Protein AF-A0A1J0WMI7-F1 (afdb_monomer_lite)

Radius of gyration: 36.5 Å; chains: 1; bounding box: 80×44×115 Å

pLDDT: mean 79.62, std 16.72, range [39.78, 98.56]

Organism: NCBI:txid1917485

Foldseek 3Di:
DVVVVVVVVVVVVVVVVVVVVVVVVVPDDPDQPCVVVVVLVVVVVVLVVVVVVVVVVVVPDDPVVPPDPVVVVVVVVVVVVSVVVVVVSVVVSVVVVVVSVVVVLLVVLLVQLVVLLVVLVVCLQVQHANLVSVVSNVVSPNPDFQPLQNVQRGRGFDHLVRLLVCLVVLLVQLCVQCVVVVNQPPDPDDPVVVVVVVPPDDDDDQDPDLGSVSLSVQLSVCSVVVNLVSSLVSLVSRPPRSCVSNVVSSVRSSSSVSSVVSSVVSVVVSVVD

InterPro domains:
  IPR019133 MICOS complex subunit MIC60 [PF09731] (152-257)

Structure (mmCIF, N/CA/C/O backbone):
data_AF-A0A1J0WMI7-F1
#
_entry.id   AF-A0A1J0WMI7-F1
#
loop_
_atom_site.group_PDB
_atom_site.id
_atom_site.type_symbol
_atom_site.label_atom_id
_atom_site.label_alt_id
_atom_site.label_comp_id
_atom_site.label_asym_id
_atom_site.label_entity_id
_atom_site.label_seq_id
_atom_site.pdbx_PDB_ins_code
_atom_site.Cartn_x
_atom_site.Cartn_y
_atom_site.Cartn_z
_atom_site.occupancy
_atom_site.B_iso_or_equiv
_atom_site.auth_seq_id
_atom_site.auth_comp_id
_atom_site.auth_asym_id
_atom_site.auth_atom_id
_atom_site.pdbx_PDB_model_num
ATOM 1 N N . MET A 1 1 ? 4.762 30.634 -14.914 1.00 52.44 1 MET A N 1
ATOM 2 C CA . MET A 1 1 ? 4.487 31.083 -13.531 1.00 52.44 1 MET A CA 1
ATOM 3 C C . MET A 1 1 ? 3.527 30.154 -12.782 1.00 52.44 1 MET A C 1
ATOM 5 O O . MET A 1 1 ? 3.648 30.108 -11.573 1.00 52.44 1 MET A O 1
ATOM 9 N N . ASN A 1 2 ? 2.681 29.361 -13.456 1.00 53.44 2 ASN A N 1
ATOM 10 C CA . ASN A 1 2 ? 1.646 28.530 -12.811 1.00 53.44 2 ASN A CA 1
ATOM 11 C C . ASN A 1 2 ? 2.164 27.302 -12.034 1.00 53.44 2 ASN A C 1
ATOM 13 O O . ASN A 1 2 ? 1.652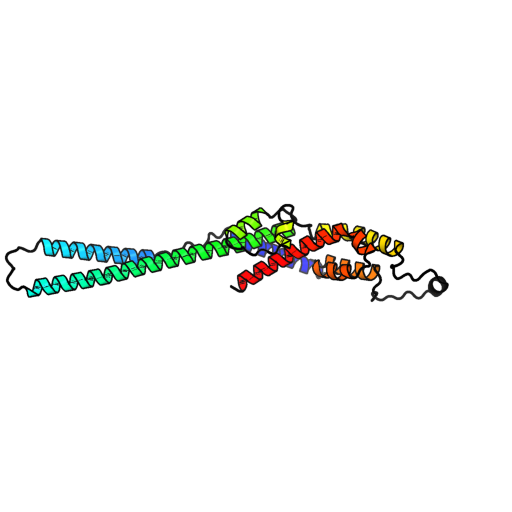 27.018 -10.963 1.00 53.44 2 ASN A O 1
ATOM 17 N N . LEU A 1 3 ? 3.236 26.648 -12.499 1.00 50.09 3 LEU A N 1
ATOM 18 C CA . LEU A 1 3 ? 3.798 25.450 -11.847 1.00 50.09 3 LEU A CA 1
ATOM 19 C C . LEU A 1 3 ? 4.272 25.696 -10.406 1.00 50.09 3 LEU A C 1
ATOM 21 O O . LEU A 1 3 ? 4.166 24.824 -9.553 1.00 50.09 3 LEU A O 1
ATOM 25 N N . ARG A 1 4 ? 4.780 26.899 -10.108 1.00 54.00 4 ARG A N 1
ATOM 26 C CA . ARG A 1 4 ? 5.244 27.251 -8.755 1.00 54.00 4 ARG A CA 1
ATOM 27 C C . ARG A 1 4 ? 4.081 27.427 -7.778 1.00 54.00 4 ARG A C 1
ATOM 29 O O . ARG A 1 4 ? 4.247 27.159 -6.596 1.00 54.00 4 ARG A O 1
ATOM 36 N N . THR A 1 5 ? 2.935 27.868 -8.285 1.00 62.91 5 THR A N 1
ATOM 37 C CA . THR A 1 5 ? 1.697 28.039 -7.523 1.00 62.91 5 THR A CA 1
ATOM 38 C C . THR A 1 5 ? 1.041 26.685 -7.262 1.00 62.91 5 THR A C 1
ATOM 40 O O . THR A 1 5 ? 0.699 26.393 -6.128 1.00 62.91 5 THR A O 1
ATOM 43 N N . GLU A 1 6 ? 0.992 25.817 -8.278 1.00 54.91 6 GLU A N 1
ATOM 44 C CA . GLU A 1 6 ? 0.487 24.439 -8.170 1.00 54.91 6 GLU A CA 1
ATOM 45 C C . GLU A 1 6 ? 1.287 23.601 -7.168 1.00 54.91 6 GLU A C 1
ATOM 47 O O . GLU A 1 6 ? 0.711 22.879 -6.361 1.00 54.91 6 GLU A O 1
ATOM 52 N N . THR A 1 7 ? 2.617 23.746 -7.171 1.00 62.31 7 THR A N 1
ATOM 53 C CA . THR A 1 7 ? 3.481 23.052 -6.203 1.00 62.31 7 THR A CA 1
ATOM 54 C C . THR A 1 7 ? 3.233 23.566 -4.781 1.00 62.31 7 THR A C 1
ATOM 56 O O . THR A 1 7 ? 3.183 22.772 -3.851 1.00 62.31 7 THR A O 1
ATOM 59 N N . GLY A 1 8 ? 3.023 24.878 -4.610 1.00 68.12 8 GLY A N 1
ATOM 60 C CA . GLY A 1 8 ? 2.716 25.484 -3.310 1.00 68.12 8 GLY A CA 1
ATOM 61 C C . GLY A 1 8 ? 1.358 25.058 -2.746 1.00 68.12 8 GLY A C 1
ATOM 62 O O . GLY A 1 8 ? 1.265 24.751 -1.560 1.00 68.12 8 GLY A O 1
ATOM 63 N N . ASP A 1 9 ? 0.333 24.960 -3.596 1.00 68.69 9 ASP A N 1
ATOM 64 C CA . ASP A 1 9 ? -0.998 24.480 -3.203 1.00 68.69 9 ASP A CA 1
ATOM 65 C C . ASP A 1 9 ? -0.983 22.989 -2.832 1.00 68.69 9 ASP A C 1
ATOM 67 O O . ASP A 1 9 ? -1.673 22.565 -1.904 1.00 68.69 9 ASP A O 1
ATOM 71 N N . MET A 1 10 ? -0.169 22.184 -3.522 1.00 59.19 10 MET A N 1
ATOM 72 C CA . MET A 1 10 ? 0.004 20.762 -3.211 1.00 59.19 10 MET A CA 1
ATOM 73 C C . MET A 1 10 ? 0.717 20.561 -1.871 1.00 59.19 10 MET A C 1
ATOM 75 O O . MET A 1 10 ? 0.323 19.709 -1.079 1.00 59.19 10 MET A O 1
ATOM 79 N N . GLN A 1 11 ? 1.721 21.392 -1.588 1.00 65.62 11 GLN A N 1
ATOM 80 C CA . GLN A 1 11 ? 2.466 21.366 -0.331 1.00 65.62 11 GLN A CA 1
ATOM 81 C C . GLN A 1 11 ? 1.588 21.799 0.849 1.00 65.62 11 GLN A C 1
ATOM 83 O O . GLN A 1 11 ? 1.550 21.115 1.863 1.00 65.62 11 GLN A O 1
ATOM 88 N N . ALA A 1 12 ? 0.773 22.843 0.667 1.00 71.75 12 ALA A N 1
ATOM 89 C CA . ALA A 1 12 ? -0.201 23.273 1.669 1.00 71.75 12 ALA A CA 1
ATOM 90 C C . ALA A 1 12 ? -1.269 22.202 1.963 1.00 71.75 12 ALA A C 1
ATOM 92 O O . ALA A 1 12 ? -1.689 22.040 3.108 1.00 71.75 12 ALA A O 1
ATOM 93 N N . ARG A 1 13 ? -1.701 21.445 0.944 1.00 67.94 13 ARG A N 1
ATOM 94 C CA . ARG A 1 13 ? -2.633 20.318 1.118 1.00 67.94 13 ARG A CA 1
ATOM 95 C C . ARG A 1 13 ? -2.005 19.143 1.863 1.00 67.94 13 ARG A C 1
ATOM 97 O O . ARG A 1 13 ? -2.674 18.562 2.710 1.00 67.94 13 ARG A O 1
ATOM 104 N N . LEU A 1 14 ? -0.746 18.819 1.571 1.00 74.12 14 LEU A N 1
ATOM 105 C CA . LEU A 1 14 ? 0.000 17.774 2.275 1.00 74.12 14 LEU A CA 1
ATOM 106 C C . LEU A 1 14 ? 0.241 18.142 3.741 1.00 74.12 14 LEU A C 1
ATOM 108 O O . LEU A 1 14 ? 0.052 17.300 4.612 1.00 74.12 14 LEU A O 1
ATOM 112 N N . ASP A 1 15 ? 0.582 19.401 4.019 1.00 73.19 15 ASP A N 1
ATOM 113 C CA . ASP A 1 15 ? 0.762 19.893 5.387 1.00 73.19 15 ASP A CA 1
ATOM 114 C C . ASP A 1 15 ? -0.563 19.873 6.170 1.00 73.19 15 ASP A C 1
ATOM 116 O O . ASP A 1 15 ? -0.586 19.472 7.334 1.00 73.19 15 ASP A O 1
ATOM 120 N N . SER A 1 16 ? -1.678 20.233 5.519 1.00 73.06 16 SER A N 1
ATOM 121 C CA . SER A 1 16 ? -3.025 20.121 6.098 1.00 73.06 16 SER A CA 1
ATOM 122 C C . SER A 1 16 ? -3.391 18.668 6.392 1.00 73.06 16 SER A C 1
ATOM 124 O O . SER A 1 16 ? -3.814 18.364 7.499 1.00 73.06 16 SER A O 1
ATOM 126 N N . GLN A 1 17 ? -3.179 17.750 5.444 1.00 68.19 17 GLN A N 1
ATOM 127 C CA . GLN A 1 17 ? -3.452 16.327 5.660 1.00 68.19 17 GLN A CA 1
ATOM 128 C C . GLN A 1 17 ? -2.559 15.724 6.745 1.00 68.19 17 GLN A C 1
ATOM 130 O O . GLN A 1 17 ? -3.028 14.905 7.526 1.00 68.19 17 GLN A O 1
ATOM 135 N N . ALA A 1 18 ? -1.289 16.127 6.830 1.00 72.12 18 ALA A N 1
ATOM 136 C CA . ALA A 1 18 ? -0.391 15.683 7.891 1.00 72.12 18 ALA A CA 1
ATOM 137 C C . ALA A 1 18 ? -0.860 16.174 9.270 1.00 72.12 18 ALA A C 1
ATOM 139 O O . ALA A 1 18 ? -0.784 15.420 10.238 1.00 72.12 18 ALA A O 1
ATOM 140 N N . GLN A 1 19 ? -1.384 17.402 9.355 1.00 70.12 19 GLN A N 1
ATOM 141 C CA . GLN A 1 19 ? -2.014 17.920 10.571 1.00 70.12 19 GLN A CA 1
ATOM 142 C C . GLN A 1 19 ? -3.314 17.188 10.907 1.00 70.12 19 GLN A C 1
ATOM 144 O O . GLN A 1 19 ? -3.517 16.855 12.069 1.00 70.12 19 GLN A O 1
ATOM 149 N N . ASP A 1 20 ? -4.151 16.884 9.916 1.00 63.88 20 ASP A N 1
ATOM 150 C CA . ASP A 1 20 ? -5.405 16.153 10.119 1.00 63.88 20 ASP A CA 1
ATOM 151 C C . ASP A 1 20 ? -5.145 14.705 10.564 1.00 63.88 20 ASP A C 1
ATOM 153 O O . ASP A 1 20 ? -5.797 14.208 11.479 1.00 63.88 20 ASP A O 1
ATOM 157 N N . ILE A 1 21 ? -4.148 14.034 9.977 1.00 68.81 21 ILE A N 1
ATOM 158 C CA . ILE A 1 21 ? -3.719 12.684 10.372 1.00 68.81 21 ILE A CA 1
ATOM 159 C C . ILE A 1 21 ? -3.109 12.705 11.773 1.00 68.81 21 ILE A C 1
ATOM 161 O O . ILE A 1 21 ? -3.443 11.842 12.580 1.00 68.81 21 ILE A O 1
ATOM 165 N N . ALA A 1 22 ? -2.257 13.686 12.087 1.00 70.00 22 ALA A N 1
ATOM 166 C CA . ALA A 1 22 ? -1.714 13.841 13.434 1.00 70.00 22 ALA A CA 1
ATOM 167 C C . ALA A 1 22 ? -2.839 14.090 14.448 1.00 70.00 22 ALA A C 1
ATOM 169 O O . ALA A 1 22 ? -2.872 13.433 15.480 1.00 70.00 22 ALA A O 1
ATOM 170 N N . ALA A 1 23 ? -3.808 14.949 14.121 1.00 66.12 23 ALA A N 1
ATOM 171 C CA . ALA A 1 23 ? -4.965 15.225 14.966 1.00 66.12 23 ALA A CA 1
ATOM 172 C C . ALA A 1 23 ? -5.865 13.993 15.156 1.00 66.12 23 ALA A C 1
ATOM 174 O O . ALA A 1 23 ? -6.365 13.781 16.253 1.00 66.12 23 ALA A O 1
ATOM 175 N N . LEU A 1 24 ? -6.041 13.156 14.129 1.00 61.66 24 LEU A N 1
ATOM 176 C CA . LEU A 1 24 ? -6.779 11.890 14.224 1.00 61.66 24 LEU A CA 1
ATOM 177 C C . LEU A 1 24 ? -6.009 10.805 14.992 1.00 61.66 24 LEU A C 1
ATOM 179 O O . LEU A 1 24 ? -6.628 9.967 15.637 1.00 61.66 24 LEU A O 1
ATOM 183 N N . GLN A 1 25 ? -4.675 10.816 14.939 1.00 60.03 25 GLN A N 1
ATOM 184 C CA . GLN A 1 25 ? -3.812 9.920 15.718 1.00 60.03 25 GLN A CA 1
ATOM 185 C C . GLN A 1 25 ? -3.719 10.329 17.194 1.00 60.03 25 GLN A C 1
ATOM 187 O O . GLN A 1 25 ? -3.563 9.467 18.057 1.00 60.03 25 GLN A O 1
ATOM 192 N N . GLU A 1 26 ? -3.795 11.631 17.483 1.00 58.22 26 GLU A N 1
ATOM 193 C CA . GLU A 1 26 ? -3.799 12.193 18.840 1.00 58.22 26 GLU A CA 1
ATOM 194 C C . GLU A 1 26 ? -5.203 12.217 19.459 1.00 58.22 26 GLU A C 1
ATOM 196 O O . GLU A 1 26 ? -5.339 12.231 20.685 1.00 58.22 26 GLU A O 1
ATOM 201 N N . ALA A 1 27 ? -6.251 12.195 18.628 1.00 40.56 27 ALA A N 1
ATOM 202 C CA . ALA A 1 27 ? -7.621 12.018 19.072 1.00 40.56 27 ALA A CA 1
A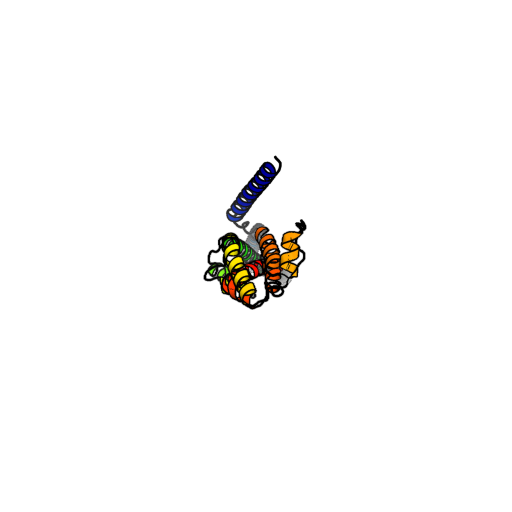TOM 203 C C . ALA A 1 27 ? -7.761 10.629 19.700 1.00 40.56 27 ALA A C 1
ATOM 205 O O . ALA A 1 27 ? -7.884 9.613 19.016 1.00 40.56 27 ALA A O 1
ATOM 206 N N . ALA A 1 28 ? -7.749 10.597 21.034 1.00 44.19 28 ALA A N 1
ATOM 207 C CA . ALA A 1 28 ? -8.200 9.441 21.785 1.00 44.19 28 ALA A CA 1
ATOM 208 C C . ALA A 1 28 ? -9.570 9.005 21.232 1.00 44.19 28 ALA A C 1
ATOM 210 O O . ALA A 1 28 ? -10.401 9.878 20.942 1.00 44.19 28 ALA A O 1
ATOM 211 N N . PRO A 1 29 ? -9.817 7.692 21.055 1.00 54.34 29 PRO A N 1
ATOM 212 C CA . PRO A 1 29 ? -11.131 7.222 20.643 1.00 54.34 29 PRO A CA 1
ATOM 213 C C . PRO A 1 29 ? -12.173 7.852 21.576 1.00 54.34 29 PRO A C 1
ATOM 215 O O . PRO A 1 29 ? -11.904 7.932 22.780 1.00 54.34 29 PRO A O 1
ATOM 218 N N . PRO A 1 30 ? -13.307 8.355 21.050 1.00 50.94 30 PRO A N 1
ATOM 219 C CA . PRO A 1 30 ? -14.331 8.950 21.895 1.00 50.94 30 PRO A CA 1
ATOM 220 C C . PRO A 1 30 ? -14.652 7.959 23.011 1.00 50.94 30 PRO A C 1
ATOM 222 O O . PRO A 1 30 ? -14.919 6.786 22.734 1.00 50.94 30 PRO A O 1
ATOM 225 N N . GLU A 1 31 ? -14.536 8.410 24.262 1.00 48.75 31 GLU A N 1
ATOM 226 C CA . GLU A 1 31 ? -14.867 7.566 25.404 1.00 48.75 31 GLU A CA 1
ATOM 227 C C . GLU A 1 31 ? -16.296 7.043 25.210 1.00 48.75 31 GLU A C 1
ATOM 229 O O . GLU A 1 31 ? -17.163 7.806 24.762 1.00 48.75 31 GLU A O 1
ATOM 234 N N . PRO A 1 32 ? -16.551 5.751 25.484 1.00 55.56 32 PRO A N 1
ATOM 235 C CA . PRO A 1 32 ? -17.892 5.204 25.371 1.00 55.56 32 PRO A CA 1
ATOM 236 C C . PRO A 1 32 ? -18.852 6.074 26.183 1.00 55.56 32 PRO A C 1
ATOM 238 O O . PRO A 1 32 ? -18.588 6.359 27.350 1.00 55.56 32 PRO A O 1
ATOM 241 N N . ASP A 1 33 ? -19.956 6.510 25.579 1.00 65.00 33 ASP A N 1
ATOM 242 C CA . ASP A 1 33 ? -20.985 7.244 26.310 1.00 65.00 33 ASP A CA 1
ATOM 243 C C . ASP A 1 33 ? -21.685 6.286 27.286 1.00 65.00 33 ASP A C 1
ATOM 245 O O . ASP A 1 33 ? -22.572 5.514 26.914 1.00 65.00 33 ASP A O 1
ATOM 249 N N . LEU A 1 34 ? -21.248 6.318 28.546 1.00 64.56 34 LEU A N 1
ATOM 250 C CA . LEU A 1 34 ? -21.802 5.511 29.632 1.00 64.56 34 LEU A CA 1
ATOM 251 C C . LEU A 1 34 ? -23.027 6.159 30.286 1.00 64.56 34 LEU A C 1
ATOM 253 O O . LEU A 1 34 ? -23.624 5.544 31.172 1.00 64.56 34 LEU A O 1
ATOM 257 N N . SER A 1 35 ? -23.441 7.357 29.855 1.00 72.94 35 SER A N 1
ATOM 258 C CA . SER A 1 35 ? -24.515 8.114 30.514 1.00 72.94 35 SER A CA 1
ATOM 259 C C . SER A 1 35 ? -25.820 7.318 30.602 1.00 72.94 35 SER A C 1
ATOM 261 O O . SER A 1 35 ? -26.505 7.363 31.623 1.00 72.94 35 SER A O 1
ATOM 263 N N . GLY A 1 36 ? -26.131 6.509 29.582 1.00 71.62 36 GLY A N 1
ATOM 264 C CA . GLY A 1 36 ? -27.291 5.615 29.579 1.00 71.62 36 GLY A CA 1
ATOM 265 C C . GLY A 1 36 ? -27.219 4.495 30.626 1.00 71.62 36 GLY A C 1
ATOM 266 O O . GLY A 1 36 ? -28.243 4.143 31.213 1.00 71.62 36 GLY A O 1
ATOM 267 N N . VAL A 1 37 ? -26.022 3.967 30.901 1.00 65.38 37 VAL A N 1
ATOM 268 C CA . VAL A 1 37 ? -25.786 2.941 31.933 1.00 65.38 37 VAL A CA 1
ATOM 269 C C . VAL A 1 37 ? -25.812 3.574 33.326 1.00 65.38 37 VAL A C 1
ATOM 271 O O . VAL A 1 37 ? -26.425 3.027 34.242 1.00 65.38 37 VAL A O 1
ATOM 274 N N . GLU A 1 38 ? -25.226 4.762 33.482 1.00 72.88 38 GLU A N 1
ATOM 275 C CA . GLU A 1 38 ? -25.214 5.517 34.742 1.00 72.88 38 GLU A CA 1
ATOM 276 C C . GLU A 1 38 ? -26.624 5.932 35.187 1.00 72.88 38 GLU A C 1
ATOM 278 O O . GLU A 1 38 ? -26.988 5.753 36.354 1.00 72.88 38 GLU A O 1
ATOM 283 N N . GLN A 1 39 ? -27.453 6.427 34.259 1.00 73.19 39 GLN A N 1
ATOM 284 C CA . GLN A 1 39 ? -28.842 6.809 34.546 1.00 73.19 39 GLN A CA 1
ATOM 285 C C . GLN A 1 39 ? -29.682 5.613 35.009 1.00 73.19 39 GLN A C 1
ATOM 287 O O . GLN A 1 39 ? -30.501 5.734 35.921 1.00 73.19 39 GLN A O 1
ATOM 292 N N . GLN A 1 40 ? -29.462 4.445 34.407 1.00 60.28 40 GLN A N 1
ATOM 293 C CA . GLN A 1 40 ? -30.207 3.230 34.735 1.00 60.28 40 GLN A CA 1
ATOM 294 C C . GLN A 1 40 ? -29.707 2.581 36.033 1.00 60.28 40 GLN A C 1
ATOM 296 O O . GLN A 1 40 ? -30.515 2.055 36.799 1.00 60.28 40 GLN A O 1
ATOM 301 N N . LEU A 1 41 ? -28.410 2.688 36.349 1.00 72.75 41 LEU A N 1
ATOM 302 C CA . LEU A 1 41 ? -27.861 2.265 37.642 1.00 72.75 41 LEU A CA 1
ATOM 303 C C . LEU A 1 41 ? -28.435 3.098 38.798 1.00 72.75 41 LEU A C 1
ATOM 305 O O . LEU A 1 41 ? -28.775 2.550 39.849 1.00 72.75 41 LEU A O 1
ATOM 309 N N . ALA A 1 42 ? -28.594 4.409 38.593 1.00 75.44 42 ALA A N 1
ATOM 310 C CA . ALA A 1 42 ? -29.254 5.283 39.560 1.00 75.44 42 ALA A CA 1
ATOM 311 C C . ALA A 1 42 ? -30.708 4.842 39.814 1.00 75.44 42 ALA A C 1
ATOM 313 O O . ALA A 1 42 ? -31.129 4.737 40.967 1.00 75.44 42 ALA A O 1
ATOM 314 N N . GLN A 1 43 ? -31.437 4.495 38.751 1.00 73.62 43 GLN A N 1
ATOM 315 C CA . GLN A 1 43 ? -32.827 4.038 38.827 1.00 73.62 43 GLN A CA 1
ATOM 316 C C . GLN A 1 43 ? -32.974 2.665 39.511 1.00 73.62 43 GLN A C 1
ATOM 318 O O . GLN A 1 43 ? -33.904 2.445 40.296 1.00 73.62 43 GLN A O 1
ATOM 323 N N . LEU A 1 44 ? -32.023 1.750 39.290 1.00 67.69 44 LEU A N 1
ATOM 324 C CA . LEU A 1 44 ? -31.976 0.463 39.987 1.00 67.69 44 LEU A CA 1
ATOM 325 C C . LEU A 1 44 ? -31.696 0.641 41.488 1.00 67.69 44 LEU A C 1
ATOM 327 O O . LEU A 1 44 ? -32.339 -0.005 42.313 1.00 67.69 44 LEU A O 1
ATOM 331 N N . SER A 1 45 ? -30.782 1.546 41.849 1.00 72.44 45 SER A N 1
ATOM 332 C CA . SER A 1 45 ? -30.458 1.863 43.248 1.00 72.44 45 SER A CA 1
ATOM 333 C C . SER A 1 45 ? -31.668 2.429 44.002 1.00 72.44 45 SER A C 1
ATOM 335 O O . SER A 1 45 ? -31.962 2.020 45.127 1.00 72.44 45 SER A O 1
ATOM 337 N N . GLU A 1 46 ? -32.433 3.306 43.349 1.00 77.00 46 GLU A N 1
ATOM 338 C CA . GLU A 1 46 ? -33.673 3.872 43.893 1.00 77.00 46 GLU A CA 1
ATOM 339 C C . GLU A 1 46 ? -34.753 2.792 44.101 1.00 77.00 46 GLU A C 1
ATOM 341 O O . GLU A 1 46 ? -35.437 2.758 45.128 1.00 77.00 46 GLU A O 1
ATOM 346 N N . THR A 1 47 ? -34.841 1.834 43.173 1.00 67.56 47 THR A N 1
ATOM 347 C CA . THR A 1 47 ? -35.756 0.687 43.275 1.00 67.56 47 THR A CA 1
ATOM 348 C C . THR A 1 47 ? -35.382 -0.243 44.437 1.00 67.56 47 THR A C 1
ATOM 350 O O . THR A 1 47 ? -36.258 -0.674 45.189 1.00 67.56 47 THR A O 1
ATOM 353 N N . VAL A 1 48 ? -34.088 -0.517 44.641 1.00 73.56 48 VAL A N 1
ATOM 354 C CA . VAL A 1 48 ? -33.599 -1.336 45.767 1.00 73.56 48 VAL A CA 1
ATOM 355 C C . VAL A 1 48 ? -33.907 -0.675 47.114 1.00 73.56 48 VAL A C 1
ATOM 357 O O . VAL A 1 48 ? -34.427 -1.341 48.009 1.00 73.56 48 VAL A O 1
ATOM 360 N N . GLN A 1 49 ? -33.687 0.638 47.246 1.00 75.56 49 GLN A N 1
ATOM 361 C CA . GLN A 1 49 ? -34.030 1.379 48.471 1.00 75.56 49 GLN A CA 1
ATOM 362 C C . GLN A 1 49 ? -35.538 1.356 48.768 1.00 75.56 49 GLN A C 1
ATOM 364 O O . GLN A 1 49 ? -35.958 1.256 49.927 1.00 75.56 49 GLN A O 1
ATOM 369 N N . SER A 1 50 ? -36.371 1.410 47.723 1.00 76.50 50 SER A N 1
ATOM 370 C CA . SER A 1 50 ? -37.824 1.269 47.863 1.00 76.50 50 SER A CA 1
ATOM 371 C C . SER A 1 50 ? -38.208 -0.101 48.437 1.00 76.50 50 SER A C 1
ATOM 373 O O . SER A 1 50 ? -39.037 -0.178 49.348 1.00 76.50 50 SER A O 1
ATOM 375 N N . PHE A 1 51 ? -37.570 -1.178 47.969 1.00 65.19 51 PHE A N 1
ATOM 376 C CA . PHE A 1 51 ? -37.807 -2.525 48.491 1.00 65.19 51 PHE A CA 1
ATOM 377 C C . PHE A 1 51 ? -37.335 -2.705 49.931 1.00 65.19 51 PHE A C 1
ATOM 379 O O . PHE A 1 51 ? -38.091 -3.257 50.729 1.00 65.19 51 PHE A O 1
ATOM 386 N N . GLU A 1 52 ? -36.145 -2.213 50.288 1.00 74.00 52 GLU A N 1
ATOM 387 C CA . GLU A 1 52 ? -35.665 -2.254 51.678 1.00 74.00 52 GLU A CA 1
ATOM 388 C C . GLU A 1 52 ? -36.661 -1.582 52.628 1.00 74.00 52 GLU A C 1
ATOM 390 O O . GLU A 1 52 ? -36.994 -2.127 53.679 1.00 74.00 52 GLU A O 1
ATOM 395 N N . THR A 1 53 ? -37.218 -0.442 52.213 1.00 76.88 53 THR A N 1
ATOM 396 C CA . THR A 1 53 ? -38.221 0.284 53.001 1.00 76.88 53 THR A CA 1
ATOM 397 C C . THR A 1 53 ? -39.517 -0.520 53.166 1.00 76.88 53 THR A C 1
ATOM 399 O O . THR A 1 53 ? -40.089 -0.557 54.257 1.00 76.88 53 THR A O 1
ATOM 402 N N . ARG A 1 54 ? -39.987 -1.196 52.107 1.00 71.75 54 ARG A N 1
ATOM 403 C CA . ARG A 1 54 ? -41.201 -2.035 52.158 1.00 71.75 54 ARG A CA 1
ATOM 404 C C . ARG A 1 54 ? -41.003 -3.294 53.002 1.00 71.75 54 ARG A C 1
ATOM 406 O O . ARG A 1 54 ? -41.902 -3.649 53.758 1.00 71.75 54 ARG A O 1
ATOM 413 N N . ILE A 1 55 ? -39.844 -3.947 52.899 1.00 73.38 55 ILE A N 1
ATOM 414 C CA . ILE A 1 55 ? -39.502 -5.123 53.713 1.00 73.38 55 ILE A CA 1
ATOM 415 C C . ILE A 1 55 ? -39.446 -4.732 55.189 1.00 73.38 55 ILE A C 1
ATOM 417 O O . ILE A 1 55 ? -40.098 -5.378 56.003 1.00 73.38 55 ILE A O 1
ATOM 421 N N . ALA A 1 56 ? -38.774 -3.626 55.523 1.00 74.94 56 ALA A N 1
ATOM 422 C CA . ALA A 1 56 ? -38.733 -3.121 56.893 1.00 74.94 56 ALA A CA 1
ATOM 423 C C . ALA A 1 56 ? -40.143 -2.829 57.442 1.00 74.94 56 ALA A C 1
ATOM 425 O O . ALA A 1 56 ? -40.451 -3.184 58.576 1.00 74.94 56 ALA A O 1
ATOM 426 N N . ALA A 1 57 ? -41.034 -2.250 56.627 1.00 73.75 57 ALA A N 1
ATOM 427 C CA . ALA A 1 57 ? -42.421 -1.993 57.020 1.00 73.75 57 ALA A CA 1
ATOM 428 C C . ALA A 1 57 ? -43.250 -3.277 57.234 1.00 73.75 57 ALA A C 1
ATOM 430 O O . ALA A 1 57 ? -44.144 -3.300 58.082 1.00 73.75 57 ALA A O 1
ATOM 431 N N . LEU A 1 58 ? -42.966 -4.344 56.477 1.00 65.31 58 LEU A N 1
ATOM 432 C CA . LEU A 1 58 ? -43.595 -5.657 56.646 1.00 65.31 58 LEU A CA 1
ATOM 433 C C . LEU A 1 58 ? -43.088 -6.380 57.900 1.00 65.31 58 LEU A C 1
ATOM 435 O O . LEU A 1 58 ? -43.882 -7.011 58.598 1.00 65.31 58 LEU A O 1
ATOM 439 N N . GLU A 1 59 ? -41.792 -6.276 58.197 1.00 71.44 59 GLU A N 1
ATOM 440 C CA . GLU A 1 59 ? -41.172 -6.876 59.385 1.00 71.44 59 GLU A CA 1
ATOM 441 C C . GLU A 1 59 ? -41.649 -6.223 60.692 1.00 71.44 59 GLU A C 1
ATOM 443 O O . GLU A 1 59 ? -41.818 -6.916 61.696 1.00 71.44 59 GLU A O 1
ATOM 448 N N . ASP A 1 60 ? -41.944 -4.919 60.673 1.00 72.81 60 ASP A N 1
ATOM 449 C CA . ASP A 1 60 ? -42.415 -4.166 61.847 1.00 72.81 60 ASP A CA 1
ATOM 450 C C . ASP A 1 60 ? -43.921 -4.364 62.142 1.00 72.81 60 ASP A C 1
ATOM 452 O O . ASP A 1 60 ? -44.469 -3.816 63.106 1.00 72.81 60 ASP A O 1
ATOM 456 N N . ARG A 1 61 ? -44.631 -5.161 61.327 1.00 62.47 61 ARG A N 1
ATOM 457 C CA . ARG A 1 61 ? -46.076 -5.384 61.465 1.00 62.47 61 ARG A CA 1
ATOM 458 C C . ARG A 1 61 ? -46.373 -6.393 62.594 1.00 62.47 61 ARG A C 1
ATOM 460 O O . ARG A 1 61 ? -45.972 -7.555 62.517 1.00 62.47 61 ARG A O 1
ATOM 467 N N . PRO A 1 62 ? -47.135 -6.020 63.641 1.00 54.28 62 PRO A N 1
ATOM 468 C CA . PRO A 1 62 ? -47.424 -6.919 64.758 1.00 54.28 62 PRO A CA 1
ATOM 469 C C . PRO A 1 62 ? -48.345 -8.081 64.340 1.00 54.28 62 PRO A C 1
ATOM 471 O O . PRO A 1 62 ? -49.411 -7.874 63.761 1.00 54.28 62 PRO A O 1
ATOM 474 N N . ALA A 1 63 ? -47.978 -9.311 64.720 1.00 53.03 63 ALA A N 1
ATOM 475 C CA . ALA A 1 63 ? -48.632 -10.575 64.330 1.00 53.03 63 ALA A CA 1
ATOM 476 C C . ALA A 1 63 ? -50.137 -10.713 64.687 1.00 53.03 63 ALA A C 1
ATOM 478 O O . ALA A 1 63 ? -50.802 -11.659 64.258 1.00 53.03 63 ALA A O 1
ATOM 479 N N . ALA A 1 64 ? -50.705 -9.781 65.458 1.00 45.03 64 ALA A N 1
ATOM 480 C CA . ALA A 1 64 ? -52.087 -9.828 65.938 1.00 45.03 64 ALA A CA 1
ATOM 481 C C . ALA A 1 64 ? -53.152 -9.376 64.911 1.00 45.03 64 ALA A C 1
ATOM 483 O O . ALA A 1 64 ? -54.339 -9.546 65.173 1.00 45.03 64 ALA A O 1
ATOM 484 N N . ALA A 1 65 ? -52.765 -8.843 63.745 1.00 49.16 65 ALA A N 1
ATOM 485 C CA . ALA A 1 65 ? -53.695 -8.397 62.694 1.00 49.16 65 ALA A CA 1
ATOM 486 C C . ALA A 1 65 ? -54.096 -9.502 61.687 1.00 49.16 65 ALA A C 1
ATOM 488 O O . ALA A 1 65 ? -54.627 -9.206 60.620 1.00 49.16 65 ALA A O 1
ATOM 489 N N . SER A 1 66 ? -53.851 -10.774 62.016 1.00 46.91 66 SER A N 1
ATOM 490 C CA . SER A 1 66 ? -54.180 -11.947 61.189 1.00 46.91 66 SER A CA 1
ATOM 491 C C . SER A 1 66 ? -55.692 -12.234 61.205 1.00 46.91 66 SER A C 1
ATOM 493 O O . SER A 1 66 ? -56.138 -13.224 61.782 1.00 46.91 66 SER A O 1
ATOM 495 N N . GLY A 1 67 ? -56.492 -11.312 60.666 1.00 47.84 67 GLY A N 1
ATOM 496 C CA . GLY A 1 67 ? -57.957 -11.374 60.648 1.00 47.84 67 GLY A CA 1
ATOM 497 C C . GLY A 1 67 ? -58.587 -11.431 59.256 1.00 47.84 67 GLY A C 1
ATOM 498 O O . GLY A 1 67 ? -59.732 -11.854 59.153 1.00 47.84 67 GLY A O 1
ATOM 499 N N . ASP A 1 68 ? -57.863 -11.081 58.193 1.00 47.69 68 ASP A N 1
ATOM 500 C CA . ASP A 1 68 ? -58.362 -11.210 56.823 1.00 47.69 68 ASP A CA 1
ATOM 501 C C . ASP A 1 68 ? -57.212 -11.633 55.904 1.00 47.69 68 ASP A C 1
ATOM 503 O O . ASP A 1 68 ? -56.201 -10.945 55.779 1.00 47.69 68 ASP A O 1
ATOM 507 N N . GLY A 1 69 ? -57.314 -12.826 55.322 1.00 52.94 69 GLY A N 1
ATOM 508 C CA . GLY A 1 69 ? -56.255 -13.419 54.497 1.00 52.94 69 GLY A CA 1
ATOM 509 C C . GLY A 1 69 ? -56.078 -12.748 53.130 1.00 52.94 69 GLY A C 1
ATOM 510 O O . GLY A 1 69 ? -55.201 -13.167 52.378 1.00 52.94 69 GLY A O 1
ATOM 511 N N . SER A 1 70 ? -56.900 -11.745 52.796 1.00 55.22 70 SER A N 1
ATOM 512 C CA . SER A 1 70 ? -56.882 -11.050 51.505 1.00 55.22 70 SER A CA 1
ATOM 513 C C . SER A 1 70 ? -55.786 -9.985 51.402 1.00 55.22 70 SER A C 1
ATOM 515 O O . SER A 1 70 ? -55.096 -9.952 50.390 1.00 55.22 70 SER A O 1
ATOM 517 N N . GLU A 1 71 ? -55.542 -9.178 52.445 1.00 54.78 71 GLU A N 1
ATOM 518 C CA . GLU A 1 71 ? -54.526 -8.104 52.395 1.00 54.78 71 GLU A CA 1
ATOM 519 C C . GLU A 1 71 ? -53.101 -8.660 52.225 1.00 54.78 71 GLU A C 1
ATOM 521 O O . GLU A 1 71 ? -52.281 -8.090 51.515 1.00 54.78 71 GLU A O 1
ATOM 526 N N . SER A 1 72 ? -52.800 -9.816 52.827 1.00 62.22 72 SER A N 1
ATOM 527 C CA . SER A 1 72 ? -51.508 -10.490 52.636 1.00 62.22 72 SER A CA 1
ATOM 528 C C . SER A 1 72 ? -51.361 -11.150 51.261 1.00 62.22 72 SER A C 1
ATOM 530 O O . SER A 1 72 ? -50.237 -11.401 50.834 1.00 62.22 72 SER A O 1
ATOM 532 N N . ALA A 1 73 ? -52.463 -11.466 50.574 1.00 68.38 73 ALA A N 1
ATOM 533 C CA . ALA A 1 73 ? -52.421 -12.038 49.231 1.00 68.38 73 ALA A CA 1
ATOM 534 C C . ALA A 1 73 ? -52.122 -10.958 48.178 1.00 68.38 73 ALA A C 1
ATOM 536 O O . ALA A 1 73 ? -51.262 -11.185 47.325 1.00 68.38 73 ALA A O 1
ATOM 537 N N . ASP A 1 74 ? -52.749 -9.784 48.304 1.00 73.88 74 ASP A N 1
ATOM 538 C CA . ASP A 1 74 ? -52.521 -8.630 47.426 1.00 73.88 74 ASP A CA 1
ATOM 539 C C . ASP A 1 74 ? -51.072 -8.111 47.535 1.00 73.88 74 ASP A C 1
ATOM 541 O O . ASP A 1 74 ? -50.410 -7.905 46.515 1.00 73.88 74 ASP A O 1
ATOM 545 N N . ASP A 1 75 ? -50.525 -8.007 48.756 1.00 73.62 75 ASP A N 1
ATOM 546 C CA . ASP A 1 75 ? -49.124 -7.609 48.990 1.00 73.62 75 ASP A CA 1
ATOM 547 C C . ASP A 1 75 ? -48.120 -8.587 48.341 1.00 73.62 75 ASP A C 1
ATOM 549 O O . ASP A 1 75 ? -47.115 -8.179 47.749 1.00 73.62 75 ASP A O 1
ATOM 553 N N . LEU A 1 76 ? -48.380 -9.899 48.426 1.00 74.94 76 LEU A N 1
ATOM 554 C CA . LEU A 1 76 ? -47.531 -10.926 47.807 1.00 74.94 76 LEU A CA 1
ATOM 555 C C . LEU A 1 76 ? -47.609 -10.899 46.276 1.00 74.94 76 LEU A C 1
ATOM 557 O O . LEU A 1 76 ? -46.615 -11.192 45.605 1.00 74.94 76 LEU A O 1
ATOM 561 N N . GLU A 1 77 ? -48.773 -10.578 45.715 1.00 79.56 77 GLU A N 1
ATOM 562 C CA . GLU A 1 77 ? -48.970 -10.444 44.272 1.00 79.56 77 GLU A CA 1
ATOM 563 C C . GLU A 1 77 ? -48.271 -9.192 43.727 1.00 79.56 77 GLU A C 1
ATOM 565 O O . GLU A 1 77 ? -47.584 -9.265 42.703 1.00 79.56 77 GLU A O 1
ATOM 570 N N . GLU A 1 78 ? -48.316 -8.082 44.467 1.00 79.62 78 GLU A N 1
ATOM 571 C CA . GLU A 1 78 ? -47.579 -6.866 44.123 1.00 79.62 78 GLU A CA 1
ATOM 572 C C . GLU A 1 78 ? -46.056 -7.082 44.183 1.00 79.62 78 GLU A C 1
ATOM 574 O O . GLU A 1 78 ? -45.328 -6.643 43.288 1.00 79.62 78 GLU A O 1
ATOM 579 N N . MET A 1 79 ? -45.565 -7.821 45.187 1.00 73.69 79 MET A N 1
ATOM 580 C CA . MET A 1 79 ? -44.142 -8.151 45.318 1.00 73.69 79 MET A CA 1
ATOM 581 C C . MET A 1 79 ? -43.664 -9.083 44.195 1.00 73.69 79 MET A C 1
ATOM 583 O O . MET A 1 79 ? -42.586 -8.870 43.641 1.00 73.69 79 MET A O 1
ATOM 587 N N . ARG A 1 80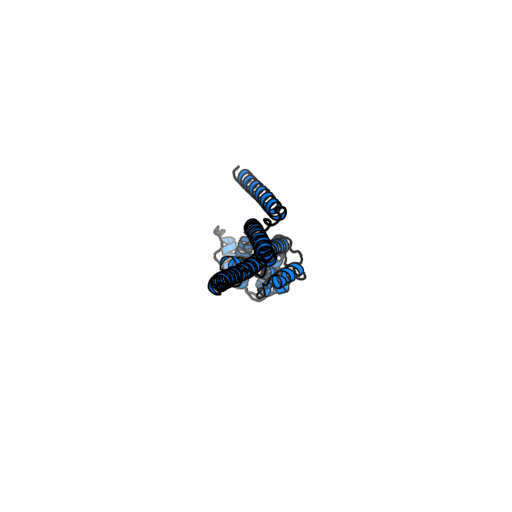 ? -44.486 -10.063 43.786 1.00 78.19 80 ARG A N 1
ATOM 588 C CA . ARG A 1 80 ? -44.218 -10.899 42.598 1.00 78.19 80 ARG A CA 1
ATOM 589 C C . ARG A 1 80 ? -44.162 -10.064 41.322 1.00 78.19 80 ARG A C 1
ATOM 591 O O . ARG A 1 80 ? -43.215 -10.204 40.557 1.00 78.19 80 ARG A O 1
ATOM 598 N N . ALA A 1 81 ? -45.120 -9.161 41.117 1.00 82.44 81 ALA A N 1
ATOM 599 C CA . ALA A 1 81 ? -45.131 -8.273 39.955 1.00 82.44 81 ALA A CA 1
ATOM 600 C C . ALA A 1 81 ? -43.925 -7.315 39.932 1.00 82.44 81 ALA A C 1
ATOM 602 O O . ALA A 1 81 ? -43.440 -6.942 38.863 1.00 82.44 81 ALA A O 1
ATOM 603 N N . ALA A 1 82 ? -43.440 -6.902 41.105 1.00 80.62 82 ALA A N 1
ATOM 604 C CA . ALA A 1 82 ? -42.261 -6.056 41.232 1.00 80.62 82 ALA A CA 1
ATOM 605 C C . ALA A 1 82 ? -40.956 -6.821 40.951 1.00 80.62 82 ALA A C 1
ATOM 607 O O . ALA A 1 82 ? -40.100 -6.296 40.238 1.00 80.62 82 ALA A O 1
ATOM 608 N N . LEU A 1 83 ? -40.842 -8.070 41.419 1.00 80.38 83 LEU A N 1
ATOM 609 C CA . LEU A 1 83 ? -39.732 -8.966 41.077 1.00 80.38 83 LEU A CA 1
ATOM 610 C C . LEU A 1 83 ? -39.696 -9.282 39.577 1.00 80.38 83 LEU A C 1
ATOM 612 O O . LEU A 1 83 ? -38.630 -9.212 38.975 1.00 80.38 83 LEU A O 1
ATOM 616 N N . GLU A 1 84 ? -40.844 -9.555 38.951 1.00 84.06 84 GLU A N 1
ATOM 617 C CA . GLU A 1 84 ? -40.923 -9.830 37.508 1.00 84.06 84 GLU A CA 1
ATOM 618 C C . GLU A 1 84 ? -40.455 -8.623 36.674 1.00 84.06 84 GLU A C 1
ATOM 620 O O . GLU A 1 84 ? -39.678 -8.767 35.729 1.00 84.06 84 GLU A O 1
ATOM 625 N N . ARG A 1 85 ? -40.856 -7.404 37.073 1.00 84.12 85 ARG A N 1
ATOM 626 C CA . ARG A 1 85 ? -40.361 -6.158 36.462 1.00 84.12 85 ARG A CA 1
ATOM 627 C C . ARG A 1 85 ? -38.852 -6.004 36.618 1.00 84.12 85 ARG A C 1
ATOM 629 O O . ARG A 1 85 ? -38.185 -5.642 35.655 1.00 84.12 85 ARG A O 1
ATOM 636 N N . GLN A 1 86 ? -38.314 -6.294 37.800 1.00 75.88 86 GLN A N 1
ATOM 637 C CA . GLN A 1 86 ? -36.880 -6.187 38.055 1.00 75.88 86 GLN A CA 1
ATOM 638 C C . GLN A 1 86 ? -36.075 -7.234 37.276 1.00 75.88 86 GLN A C 1
ATOM 640 O O . GLN A 1 86 ? -35.019 -6.904 36.745 1.00 75.88 86 GLN A O 1
ATOM 645 N N . GLN A 1 87 ? -36.569 -8.472 37.162 1.00 81.12 87 GLN A N 1
ATOM 646 C CA . GLN A 1 87 ? -35.945 -9.492 36.314 1.00 81.12 87 GLN A CA 1
ATOM 647 C C . GLN A 1 87 ? -35.872 -9.013 34.862 1.00 81.12 87 GLN A C 1
ATOM 649 O O . GLN A 1 87 ? -34.794 -9.026 34.275 1.00 81.12 87 GLN A O 1
ATOM 654 N N . SER A 1 88 ? -36.979 -8.496 34.321 1.00 86.19 88 SER A N 1
ATOM 655 C CA . SER A 1 88 ? -37.011 -7.949 32.960 1.00 86.19 88 SER A CA 1
ATOM 656 C C . SER A 1 88 ? -36.060 -6.755 32.776 1.00 86.19 88 SER A C 1
ATOM 658 O O . SER A 1 88 ? -35.400 -6.637 31.743 1.00 86.19 88 SER A O 1
ATOM 660 N N . GLU A 1 89 ? -35.938 -5.885 33.780 1.00 82.12 89 GLU A N 1
ATOM 661 C CA . GLU A 1 89 ? -34.995 -4.760 33.772 1.00 82.12 89 GLU A CA 1
ATOM 662 C C . GLU A 1 89 ? -33.532 -5.233 33.784 1.00 82.12 89 GLU A C 1
ATOM 664 O O . GLU A 1 89 ? -32.719 -4.730 33.010 1.00 82.12 89 GLU A O 1
ATOM 669 N N . ILE A 1 90 ? -33.201 -6.232 34.610 1.00 83.31 90 ILE A N 1
ATOM 670 C CA . ILE A 1 90 ? -31.860 -6.834 34.668 1.00 83.31 90 ILE A CA 1
ATOM 671 C C . ILE A 1 90 ? -31.516 -7.519 33.342 1.00 83.31 90 ILE A C 1
ATOM 673 O O . ILE A 1 90 ? -30.410 -7.340 32.835 1.00 83.31 90 ILE A O 1
ATOM 677 N N . GLU A 1 91 ? -32.450 -8.263 32.749 1.00 84.56 91 GLU A N 1
ATOM 678 C CA . GLU A 1 91 ? -32.267 -8.881 31.430 1.00 84.56 91 GLU A CA 1
ATOM 679 C C . GLU A 1 91 ? -32.011 -7.824 30.349 1.00 84.56 91 GLU A C 1
ATOM 681 O O . GLU A 1 91 ? -31.098 -7.973 29.533 1.00 84.56 91 GLU A O 1
ATOM 686 N N . ARG A 1 92 ? -32.763 -6.714 30.377 1.00 86.88 92 ARG A N 1
ATOM 687 C CA . ARG A 1 92 ? -32.561 -5.578 29.467 1.00 86.88 92 ARG A CA 1
ATOM 688 C C . ARG A 1 92 ? -31.189 -4.930 29.661 1.00 86.88 92 ARG A C 1
ATOM 690 O O . ARG A 1 92 ? -30.545 -4.584 28.672 1.00 86.88 92 ARG A O 1
ATOM 697 N N . LEU A 1 93 ? -30.747 -4.757 30.908 1.00 79.81 93 LEU A N 1
ATOM 698 C CA . LEU A 1 93 ? -29.425 -4.216 31.233 1.00 79.81 93 LEU A CA 1
ATOM 699 C C . LEU A 1 93 ? -28.307 -5.125 30.730 1.00 79.81 93 LEU A C 1
ATOM 701 O O . LEU A 1 93 ? -27.372 -4.637 30.103 1.00 79.81 93 LEU A O 1
ATOM 705 N N . LEU A 1 94 ? -28.426 -6.436 30.951 1.00 83.44 94 LEU A N 1
ATOM 706 C CA . LEU A 1 94 ? -27.441 -7.407 30.486 1.00 83.44 94 LEU A CA 1
ATOM 707 C C . LEU A 1 94 ? -27.337 -7.400 28.956 1.00 83.44 94 LEU A C 1
ATOM 709 O O . LEU A 1 94 ? -26.233 -7.353 28.420 1.00 83.44 94 LEU A O 1
ATOM 713 N N . ALA A 1 95 ? -28.475 -7.378 28.257 1.00 86.12 95 ALA A N 1
ATOM 714 C CA . ALA A 1 95 ? -28.505 -7.305 26.798 1.00 86.12 95 ALA A CA 1
ATOM 715 C C . ALA A 1 95 ? -27.910 -5.989 26.265 1.00 86.12 95 ALA A C 1
ATOM 717 O O . ALA A 1 95 ? -27.189 -5.989 25.268 1.00 86.12 95 ALA A O 1
ATOM 718 N N . ASN A 1 96 ? -28.187 -4.863 26.930 1.00 82.94 96 ASN A N 1
ATOM 719 C CA . ASN A 1 96 ? -27.622 -3.568 26.559 1.00 82.94 96 ASN A CA 1
ATOM 720 C C . ASN A 1 96 ? -26.100 -3.539 26.776 1.00 82.94 96 ASN A C 1
ATOM 722 O O . ASN A 1 96 ? -25.370 -3.167 25.861 1.00 82.94 96 ASN A O 1
ATOM 726 N N . ALA A 1 97 ? -25.625 -4.005 27.934 1.00 82.56 97 ALA A N 1
ATOM 727 C CA . ALA A 1 97 ? -24.200 -4.090 28.241 1.00 82.56 97 ALA A CA 1
ATOM 728 C C . ALA A 1 97 ? -23.450 -4.954 27.215 1.00 82.56 97 ALA A C 1
ATOM 730 O O . ALA A 1 97 ? -22.457 -4.498 26.656 1.00 82.56 97 ALA A O 1
ATOM 731 N N . GLN A 1 98 ? -23.977 -6.139 26.885 1.00 84.81 98 GLN A N 1
ATOM 732 C CA . GLN A 1 98 ? -23.415 -7.002 25.836 1.00 84.81 98 GLN A CA 1
ATOM 733 C C . GLN A 1 98 ? -23.372 -6.295 24.476 1.00 84.81 98 GLN A C 1
ATOM 735 O O . GLN A 1 98 ? -22.350 -6.314 23.796 1.00 84.81 98 GLN A O 1
ATOM 740 N N . SER A 1 99 ? -24.449 -5.597 24.100 1.00 88.56 99 SER A N 1
ATOM 741 C CA . SER A 1 99 ? -24.483 -4.834 22.850 1.00 88.56 99 SER A CA 1
ATOM 742 C C . SER A 1 99 ? -23.451 -3.702 22.815 1.00 88.56 99 SER A C 1
ATOM 744 O O . SER A 1 99 ? -22.903 -3.428 21.747 1.00 88.56 99 SER A O 1
ATOM 746 N N . ILE A 1 100 ? -23.204 -3.021 23.938 1.00 87.62 100 ILE A N 1
ATOM 747 C CA . ILE A 1 100 ? -22.186 -1.964 24.035 1.00 87.62 100 ILE A CA 1
ATOM 748 C C . ILE A 1 100 ? -20.783 -2.567 23.938 1.00 87.62 100 ILE A C 1
ATOM 750 O O . ILE A 1 100 ? -19.939 -2.023 23.222 1.00 87.62 100 ILE A O 1
ATOM 754 N N . GLU A 1 101 ? -20.529 -3.680 24.628 1.00 86.62 101 GLU A N 1
ATOM 755 C CA . GLU A 1 101 ? -19.253 -4.399 24.561 1.00 86.62 101 GLU A CA 1
ATOM 756 C C . GLU A 1 101 ? -18.943 -4.835 23.123 1.00 86.62 101 GLU A C 1
ATOM 758 O O . GLU A 1 101 ? -17.866 -4.529 22.606 1.00 86.62 101 GLU A O 1
ATOM 763 N N . ASP A 1 102 ? -19.912 -5.450 22.441 1.00 87.69 102 ASP A N 1
ATOM 764 C CA . ASP A 1 102 ? -19.776 -5.885 21.049 1.00 87.69 102 ASP A CA 1
ATOM 765 C C . ASP A 1 102 ? -19.536 -4.705 20.098 1.00 87.69 102 ASP A C 1
ATOM 767 O O . ASP A 1 102 ? -18.648 -4.764 19.239 1.00 87.69 102 ASP A O 1
ATOM 771 N N . ALA A 1 103 ? -20.285 -3.608 20.266 1.00 85.19 103 ALA A N 1
ATOM 772 C CA . ALA A 1 103 ? -20.121 -2.398 19.462 1.00 85.19 103 ALA A CA 1
ATOM 773 C C . ALA A 1 103 ? -18.739 -1.759 19.674 1.00 85.19 103 ALA A C 1
ATOM 775 O O . ALA A 1 103 ? -18.080 -1.366 18.710 1.00 85.19 103 ALA A O 1
ATOM 776 N N . THR A 1 104 ? -18.267 -1.712 20.921 1.00 86.75 104 THR A N 1
ATOM 777 C CA . THR A 1 104 ? -16.944 -1.177 21.274 1.00 86.75 104 THR A CA 1
ATOM 778 C C . THR A 1 104 ? -15.832 -2.050 20.695 1.00 86.75 104 THR A C 1
ATOM 780 O O . THR A 1 104 ? -14.890 -1.537 20.089 1.00 86.75 104 THR A O 1
ATOM 783 N N . ALA A 1 105 ? -15.955 -3.375 20.805 1.00 88.19 105 ALA A N 1
ATOM 784 C CA . ALA A 1 105 ? -15.003 -4.319 20.229 1.00 88.19 105 ALA A CA 1
ATOM 785 C C . ALA A 1 105 ? -14.982 -4.259 18.691 1.00 88.19 105 ALA A C 1
ATOM 787 O O . ALA A 1 105 ? -13.926 -4.396 18.069 1.00 88.19 105 ALA A O 1
ATOM 788 N N . ALA A 1 106 ? -16.134 -4.051 18.048 1.00 88.06 106 ALA A N 1
ATOM 789 C CA . ALA A 1 106 ? -16.211 -3.823 16.606 1.00 88.06 106 ALA A CA 1
ATOM 790 C C . ALA A 1 106 ? -15.539 -2.500 16.200 1.00 88.06 106 ALA A C 1
ATOM 792 O O . ALA A 1 106 ? -14.722 -2.496 15.280 1.00 88.06 106 ALA A O 1
ATOM 793 N N . ALA A 1 107 ? -15.806 -1.406 16.921 1.00 86.12 107 ALA A N 1
ATOM 794 C CA . ALA A 1 107 ? -15.199 -0.102 16.660 1.00 86.12 107 ALA A CA 1
ATOM 795 C C . ALA A 1 107 ? -13.670 -0.127 16.829 1.00 86.12 107 ALA A C 1
ATOM 797 O O . ALA A 1 107 ? -12.943 0.380 15.975 1.00 86.12 107 ALA A O 1
ATOM 798 N N . ALA A 1 108 ? -13.172 -0.780 17.884 1.00 87.81 108 ALA A N 1
ATOM 799 C CA . ALA A 1 108 ? -11.739 -0.946 18.116 1.00 87.81 108 ALA A CA 1
ATOM 800 C C . ALA A 1 108 ? -11.058 -1.733 16.983 1.00 87.81 108 ALA A C 1
ATOM 802 O O . ALA A 1 108 ? -9.994 -1.333 16.510 1.00 87.81 108 ALA A O 1
ATOM 803 N N . ARG A 1 109 ? -11.690 -2.816 16.502 1.00 90.88 109 ARG A N 1
ATOM 804 C CA . ARG A 1 109 ? -11.194 -3.582 15.346 1.00 90.88 109 ARG A CA 1
ATOM 805 C C . ARG A 1 109 ? -11.165 -2.735 14.077 1.00 90.88 109 ARG A C 1
ATOM 807 O O . ARG A 1 109 ? -10.143 -2.709 13.401 1.00 90.88 109 ARG A O 1
ATOM 814 N N . ALA A 1 110 ? -12.236 -1.998 13.785 1.00 88.94 110 ALA A N 1
ATOM 815 C CA . ALA A 1 110 ? -12.288 -1.118 12.618 1.00 88.94 110 ALA A CA 1
ATOM 816 C C . ALA A 1 110 ? -11.181 -0.048 12.655 1.00 88.94 110 ALA A C 1
ATOM 818 O O . ALA A 1 110 ? -10.481 0.152 11.662 1.00 88.94 110 ALA A O 1
ATOM 819 N N . ALA A 1 111 ? -10.962 0.581 13.814 1.00 88.00 111 ALA A N 1
ATOM 820 C CA . ALA A 1 111 ? -9.892 1.558 14.004 1.00 88.00 111 ALA A CA 1
ATOM 821 C C . ALA A 1 111 ? -8.495 0.934 13.833 1.00 88.00 111 ALA A C 1
ATOM 823 O O . ALA A 1 111 ? -7.634 1.512 13.166 1.00 88.00 111 ALA A O 1
ATOM 824 N N . ALA A 1 112 ? -8.273 -0.265 14.382 1.00 90.06 112 ALA A N 1
ATOM 825 C CA . ALA A 1 112 ? -7.017 -0.996 14.217 1.00 90.06 112 ALA A CA 1
ATOM 826 C C . ALA A 1 112 ? -6.736 -1.319 12.742 1.00 90.06 112 ALA A C 1
ATOM 828 O O . ALA A 1 112 ? -5.612 -1.124 12.276 1.00 90.06 112 ALA A O 1
ATOM 829 N N . ILE A 1 113 ? -7.761 -1.733 11.991 1.00 92.00 113 ILE A N 1
ATOM 830 C CA . ILE A 1 113 ? -7.635 -2.011 10.560 1.00 92.00 113 ILE A CA 1
ATOM 831 C C . ILE A 1 113 ? -7.286 -0.737 9.782 1.00 92.00 113 ILE A C 1
ATOM 833 O O . ILE A 1 113 ? -6.327 -0.741 9.013 1.00 92.00 113 ILE A O 1
ATOM 837 N N . GLN A 1 114 ? -7.993 0.374 10.011 1.00 90.44 114 GLN A N 1
ATOM 838 C CA . GLN A 1 114 ? -7.710 1.653 9.341 1.00 90.44 114 GLN A CA 1
ATOM 839 C C . GLN A 1 114 ? -6.285 2.156 9.626 1.00 90.44 114 GLN A C 1
ATOM 841 O O . GLN A 1 114 ? -5.574 2.610 8.720 1.00 90.44 114 GLN A O 1
ATOM 846 N N . ALA A 1 115 ? -5.835 2.032 10.878 1.00 91.00 115 ALA A N 1
ATOM 847 C CA . ALA A 1 115 ? -4.465 2.351 11.259 1.00 91.00 115 ALA A CA 1
ATOM 848 C C . ALA A 1 115 ? -3.453 1.417 10.573 1.00 91.00 115 ALA A C 1
ATOM 850 O O . ALA A 1 115 ? -2.413 1.883 10.103 1.00 91.00 115 ALA A O 1
ATOM 851 N N . GLY A 1 116 ? -3.760 0.120 10.479 1.00 93.12 116 GLY A N 1
ATOM 852 C CA . GLY A 1 116 ? -2.957 -0.873 9.765 1.00 93.12 116 GLY A CA 1
ATOM 853 C C . GLY A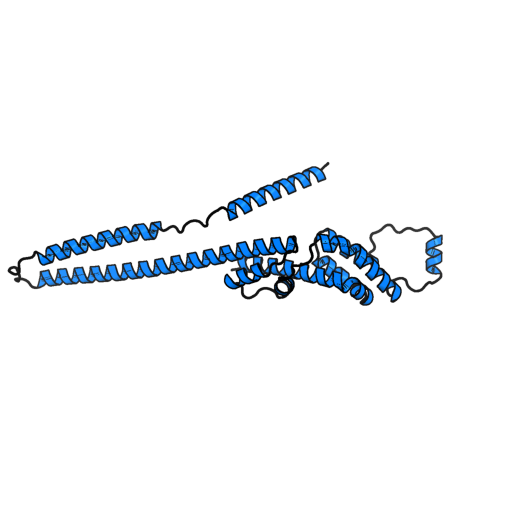 1 116 ? -2.800 -0.537 8.281 1.00 93.12 116 GLY A C 1
ATOM 854 O O . GLY A 1 116 ? -1.675 -0.438 7.797 1.00 93.12 116 GLY A O 1
ATOM 855 N N . VAL A 1 117 ? -3.899 -0.245 7.580 1.00 92.50 117 VAL A N 1
ATOM 856 C CA . VAL A 1 117 ? -3.890 0.172 6.163 1.00 92.50 117 VAL A CA 1
ATOM 857 C C . VAL A 1 117 ? -3.032 1.423 5.956 1.00 92.50 117 VAL A C 1
ATOM 859 O O . VAL A 1 117 ? -2.201 1.474 5.045 1.00 92.50 117 VAL A O 1
ATOM 862 N N . SER A 1 118 ? -3.163 2.416 6.840 1.00 92.88 118 SER A N 1
ATOM 863 C CA . SER A 1 118 ? -2.376 3.655 6.768 1.00 92.88 118 SER A CA 1
ATOM 864 C C . SER A 1 118 ? -0.875 3.398 6.956 1.00 92.88 118 SER A C 1
ATOM 866 O O . SER A 1 118 ? -0.050 3.894 6.184 1.00 92.88 118 SER A O 1
ATOM 868 N N . LYS A 1 119 ? -0.503 2.577 7.950 1.00 94.44 119 LYS A N 1
ATOM 869 C CA . LYS A 1 119 ? 0.894 2.172 8.192 1.00 94.44 119 LYS A CA 1
ATOM 870 C C . LYS A 1 119 ? 1.466 1.375 7.020 1.00 94.44 119 LYS A C 1
ATOM 872 O O . LYS A 1 119 ? 2.610 1.601 6.633 1.00 94.44 119 LYS A O 1
ATOM 877 N N . MET A 1 120 ? 0.676 0.470 6.447 1.00 94.81 120 MET A N 1
ATOM 878 C CA . MET A 1 120 ? 1.065 -0.348 5.299 1.00 94.81 120 MET A CA 1
ATOM 879 C C . MET A 1 120 ? 1.322 0.509 4.059 1.00 94.81 120 MET A C 1
ATOM 881 O O . MET A 1 120 ? 2.370 0.382 3.431 1.00 94.81 120 MET A O 1
ATOM 885 N N . THR A 1 121 ? 0.418 1.446 3.764 1.00 93.88 121 THR A N 1
ATOM 886 C CA . THR A 1 121 ? 0.572 2.413 2.666 1.00 93.88 121 THR A CA 1
ATOM 887 C C . THR A 1 121 ? 1.860 3.223 2.822 1.00 93.88 121 THR A C 1
ATOM 889 O O . THR A 1 121 ? 2.635 3.365 1.874 1.00 93.88 121 THR A O 1
ATOM 892 N N . ALA A 1 122 ? 2.137 3.709 4.038 1.00 94.44 122 ALA A N 1
ATOM 893 C CA . ALA A 1 122 ? 3.370 4.433 4.332 1.00 94.44 122 ALA A CA 1
ATOM 894 C C . ALA A 1 122 ? 4.617 3.559 4.115 1.00 94.44 122 ALA A C 1
ATOM 896 O O . ALA A 1 122 ? 5.556 3.999 3.454 1.00 94.44 122 ALA A O 1
ATOM 897 N N . ALA A 1 123 ? 4.609 2.314 4.600 1.00 95.12 123 ALA A N 1
ATOM 898 C CA . ALA A 1 123 ? 5.731 1.391 4.448 1.00 95.12 123 ALA A CA 1
ATOM 899 C C . ALA A 1 123 ? 6.007 1.021 2.978 1.00 95.12 123 ALA A C 1
ATOM 901 O O . ALA A 1 123 ? 7.162 1.027 2.555 1.00 95.12 123 ALA A O 1
ATOM 902 N N . ILE A 1 124 ? 4.967 0.791 2.169 1.00 94.31 124 ILE A N 1
ATOM 903 C CA . ILE A 1 124 ? 5.086 0.562 0.715 1.00 94.31 124 ILE A CA 1
ATOM 904 C C . ILE A 1 124 ? 5.641 1.805 0.001 1.00 94.31 124 ILE A C 1
ATOM 906 O O . ILE A 1 124 ? 6.456 1.706 -0.926 1.00 94.31 124 ILE A O 1
ATOM 910 N N . SER A 1 125 ? 5.236 3.000 0.439 1.00 93.62 125 SER A N 1
ATOM 911 C CA . SER A 1 125 ? 5.761 4.255 -0.102 1.00 93.62 125 SER A CA 1
ATOM 912 C C . SER A 1 125 ? 7.246 4.448 0.220 1.00 93.62 125 SER A C 1
ATOM 914 O O . SER A 1 125 ? 7.998 4.916 -0.637 1.00 93.62 125 SER A O 1
ATOM 916 N N . THR A 1 126 ? 7.685 4.096 1.431 1.00 95.06 126 THR A N 1
ATOM 917 C CA . THR A 1 126 ? 9.086 4.241 1.866 1.00 95.06 126 THR A CA 1
ATOM 918 C C . THR A 1 126 ? 9.965 3.042 1.514 1.00 95.06 126 THR A C 1
ATOM 920 O O . THR A 1 126 ? 11.185 3.135 1.642 1.00 95.06 126 THR A O 1
ATOM 923 N N . GLY A 1 127 ? 9.371 1.934 1.063 1.00 94.56 127 GLY A N 1
ATOM 924 C CA . GLY A 1 127 ? 10.059 0.665 0.816 1.00 94.56 127 GLY A CA 1
ATOM 925 C C . GLY A 1 127 ? 10.565 0.002 2.097 1.00 94.56 127 GLY A C 1
ATOM 926 O O . GLY A 1 127 ? 11.578 -0.686 2.082 1.00 94.56 127 GLY A O 1
ATOM 927 N N . SER A 1 128 ? 9.914 0.276 3.228 1.00 96.06 128 SER A N 1
ATOM 928 C CA . SER A 1 128 ? 10.230 -0.346 4.515 1.00 96.06 128 SER A CA 1
ATOM 929 C C . SER A 1 128 ? 9.488 -1.671 4.663 1.00 96.06 128 SER A C 1
ATOM 931 O O . SER A 1 128 ? 8.401 -1.830 4.113 1.00 96.06 128 SER A O 1
ATOM 933 N N . ALA A 1 129 ? 10.044 -2.601 5.438 1.00 96.00 129 ALA A N 1
ATOM 934 C CA . ALA A 1 129 ? 9.355 -3.831 5.811 1.00 96.00 129 ALA A CA 1
ATOM 935 C C . ALA A 1 129 ? 8.033 -3.535 6.540 1.00 96.00 129 ALA A C 1
ATOM 937 O O . ALA A 1 129 ? 7.941 -2.597 7.338 1.00 96.00 129 ALA A O 1
ATOM 938 N N . TYR A 1 130 ? 7.017 -4.355 6.277 1.00 95.44 130 TYR A N 1
ATOM 939 C CA . TYR A 1 130 ? 5.662 -4.201 6.810 1.00 95.44 130 TYR A CA 1
ATOM 940 C C . TYR A 1 130 ? 5.029 -5.523 7.271 1.00 95.44 130 TYR A C 1
ATOM 942 O O . TYR A 1 130 ? 3.825 -5.582 7.509 1.00 95.44 130 TYR A O 1
ATOM 950 N N . GLU A 1 131 ? 5.834 -6.568 7.484 1.00 95.75 131 GLU A N 1
ATOM 951 C CA . GLU A 1 131 ? 5.396 -7.858 8.040 1.00 95.75 131 GLU A CA 1
ATOM 952 C C . GLU A 1 131 ? 4.650 -7.710 9.376 1.00 95.75 131 GLU A C 1
ATOM 954 O O . GLU A 1 131 ? 3.611 -8.336 9.580 1.00 95.75 131 GLU A O 1
ATOM 959 N N . GLY A 1 132 ? 5.113 -6.818 10.260 1.00 94.50 132 GLY A N 1
ATOM 960 C CA . GLY A 1 132 ? 4.408 -6.524 11.512 1.00 94.50 132 GLY A CA 1
ATOM 961 C C . GLY A 1 132 ? 2.993 -5.989 11.275 1.00 94.50 132 GLY A C 1
ATOM 962 O O . GLY A 1 132 ? 2.057 -6.400 11.948 1.00 94.50 132 GLY A O 1
ATOM 963 N N . VAL A 1 133 ? 2.811 -5.153 10.248 1.00 94.44 133 VAL A N 1
ATOM 964 C CA . VAL A 1 133 ? 1.495 -4.607 9.885 1.00 94.44 133 VAL A CA 1
ATOM 965 C C . VAL A 1 133 ? 0.581 -5.696 9.318 1.00 94.44 133 VAL A C 1
ATOM 967 O O . VAL A 1 133 ? -0.616 -5.698 9.592 1.00 94.44 133 VAL A O 1
ATOM 970 N N . VAL A 1 134 ? 1.136 -6.652 8.567 1.00 94.38 134 VAL A N 1
ATOM 971 C CA . VAL A 1 134 ? 0.399 -7.839 8.099 1.00 94.38 134 VAL A CA 1
ATOM 972 C C . VAL A 1 134 ? -0.093 -8.677 9.284 1.00 94.38 134 VAL A C 1
ATOM 974 O O . VAL A 1 134 ? -1.234 -9.138 9.264 1.00 94.38 134 VAL A O 1
ATOM 977 N N . SER A 1 135 ? 0.730 -8.856 10.324 1.00 93.69 135 SER A N 1
ATOM 978 C CA . SER A 1 135 ? 0.311 -9.541 11.556 1.00 93.69 135 SER A CA 1
ATOM 979 C C . SER A 1 135 ? -0.798 -8.775 12.278 1.00 93.69 135 SER A C 1
ATOM 981 O O . SER A 1 135 ? -1.838 -9.360 12.570 1.00 93.69 135 SER A O 1
ATOM 983 N N . ASP A 1 136 ? -0.622 -7.465 12.484 1.00 92.25 136 ASP A N 1
ATOM 984 C CA . ASP A 1 136 ? -1.605 -6.611 13.165 1.00 92.25 136 ASP A CA 1
ATOM 985 C C . ASP A 1 136 ? -2.979 -6.650 12.468 1.00 92.25 136 ASP A C 1
ATOM 987 O O . ASP A 1 136 ? -4.020 -6.725 13.122 1.00 92.25 136 ASP A O 1
ATOM 991 N N . LEU A 1 137 ? -3.001 -6.631 11.128 1.00 92.44 137 LEU A N 1
ATOM 992 C CA . LEU A 1 137 ? -4.238 -6.722 10.344 1.00 92.44 137 LEU A CA 1
ATOM 993 C C . LEU A 1 137 ? -4.924 -8.086 10.495 1.00 92.44 137 LEU A C 1
ATOM 995 O O . LEU A 1 137 ? -6.150 -8.143 10.618 1.00 92.44 137 LEU A O 1
ATOM 999 N N . ARG A 1 138 ? -4.151 -9.178 10.530 1.00 92.81 138 ARG A N 1
ATOM 1000 C CA . ARG A 1 138 ? -4.684 -10.528 10.772 1.00 92.81 138 ARG A CA 1
ATOM 1001 C C . ARG A 1 138 ? -5.277 -10.654 12.169 1.00 92.81 138 ARG A C 1
ATOM 1003 O O . ARG A 1 138 ? -6.384 -11.174 12.303 1.00 92.81 138 ARG A O 1
ATOM 1010 N N . ASP A 1 139 ? -4.593 -10.118 13.175 1.00 91.50 139 ASP A N 1
ATOM 1011 C CA . ASP A 1 139 ? -5.071 -10.097 14.560 1.00 91.50 139 ASP A CA 1
ATOM 1012 C C . ASP A 1 139 ? -6.347 -9.251 14.710 1.00 91.50 139 ASP A C 1
ATOM 1014 O O . ASP A 1 139 ? -7.233 -9.580 15.501 1.00 91.50 139 ASP A O 1
ATOM 1018 N N . ALA A 1 140 ? -6.495 -8.204 13.891 1.00 90.00 140 ALA A N 1
ATOM 1019 C CA . ALA A 1 140 ? -7.712 -7.398 13.813 1.00 90.00 140 ALA A CA 1
ATOM 1020 C C . ALA A 1 140 ? -8.868 -8.072 13.037 1.00 90.00 140 ALA A C 1
ATOM 1022 O O . ALA A 1 140 ? -9.982 -7.541 13.018 1.00 90.00 140 ALA A O 1
ATOM 1023 N N . GLY A 1 141 ? -8.638 -9.250 12.442 1.00 89.62 141 GLY A N 1
ATOM 1024 C CA . GLY A 1 141 ? -9.651 -10.066 11.763 1.00 89.62 141 GLY A CA 1
ATOM 1025 C C . GLY A 1 141 ? -9.576 -10.076 10.232 1.00 89.62 141 GLY A C 1
ATOM 1026 O O . GLY A 1 141 ? -10.422 -10.708 9.597 1.00 89.62 141 GLY A O 1
ATOM 1027 N N . VAL A 1 142 ? -8.577 -9.428 9.623 1.00 89.81 142 VAL A N 1
ATOM 1028 C CA . VAL A 1 142 ? -8.366 -9.438 8.164 1.00 89.81 142 VAL A CA 1
ATOM 1029 C C . VAL A 1 142 ? -7.576 -10.688 7.778 1.00 89.81 142 VAL A C 1
ATOM 1031 O O . VAL A 1 142 ? -6.348 -10.720 7.828 1.00 89.81 142 VAL A O 1
ATOM 1034 N N . SER A 1 143 ? -8.291 -11.753 7.427 1.00 81.19 143 SER A N 1
ATOM 1035 C CA . SER A 1 143 ? -7.688 -13.060 7.124 1.00 81.19 143 SER A CA 1
ATOM 1036 C C . SER A 1 143 ? -7.318 -13.252 5.652 1.00 81.19 143 SER A C 1
ATOM 1038 O O . SER A 1 143 ? -6.390 -14.006 5.365 1.00 81.19 143 SER A O 1
ATOM 1040 N N . ASP A 1 144 ? -7.990 -12.552 4.738 1.00 82.81 144 ASP A N 1
ATOM 1041 C CA . ASP A 1 144 ? -7.804 -12.687 3.290 1.00 82.81 144 ASP A CA 1
ATOM 1042 C C . ASP A 1 144 ? -6.988 -11.510 2.737 1.00 82.81 144 ASP A C 1
ATOM 1044 O O . ASP A 1 144 ? -7.512 -10.574 2.136 1.00 82.81 144 ASP A O 1
ATOM 1048 N N . LEU A 1 145 ? -5.689 -11.510 3.044 1.00 84.50 145 LEU A N 1
ATOM 1049 C CA . LEU A 1 145 ? -4.750 -10.537 2.486 1.00 84.50 145 LEU A CA 1
ATOM 1050 C C . LEU A 1 145 ? -4.195 -11.068 1.157 1.00 84.50 145 LEU A C 1
ATOM 1052 O O . LEU A 1 145 ? -3.699 -12.199 1.141 1.00 84.50 145 LEU A O 1
ATOM 1056 N N . PRO A 1 146 ? -4.208 -10.268 0.073 1.00 84.06 146 PRO A N 1
ATOM 1057 C CA . PRO A 1 146 ? -3.673 -10.682 -1.221 1.00 84.06 146 PRO A CA 1
ATOM 1058 C C . PRO A 1 146 ? -2.228 -11.187 -1.129 1.00 84.06 146 PRO A C 1
ATOM 1060 O O . PRO A 1 146 ? -1.377 -10.556 -0.503 1.00 84.06 146 PRO A O 1
ATOM 1063 N N . GLU A 1 147 ? -1.933 -12.308 -1.789 1.00 86.25 147 GLU A N 1
ATOM 1064 C CA . GLU A 1 147 ? -0.608 -12.946 -1.765 1.00 86.25 147 GLU A CA 1
ATOM 1065 C C . GLU A 1 147 ? 0.548 -11.992 -2.135 1.00 86.25 147 GLU A C 1
ATOM 1067 O O . GLU A 1 147 ? 1.512 -11.944 -1.365 1.00 86.25 147 GLU A O 1
ATOM 1072 N N . PRO A 1 148 ? 0.451 -11.144 -3.188 1.00 83.56 148 PRO A N 1
ATOM 1073 C CA . PRO A 1 148 ? 1.526 -10.206 -3.535 1.00 83.56 148 PRO A CA 1
ATOM 1074 C C . PRO A 1 148 ? 1.873 -9.210 -2.419 1.00 83.56 148 PRO A C 1
ATOM 1076 O O . PRO A 1 148 ? 2.996 -8.716 -2.340 1.00 83.56 148 PRO A O 1
ATOM 1079 N N . LEU A 1 149 ? 0.908 -8.910 -1.548 1.00 86.12 149 LEU A N 1
ATOM 1080 C CA . LEU A 1 149 ? 1.087 -8.030 -0.400 1.00 86.12 149 LEU A CA 1
ATOM 1081 C C . LEU A 1 149 ? 1.757 -8.771 0.767 1.00 86.12 149 LEU A C 1
ATOM 1083 O O . LEU A 1 149 ? 2.461 -8.164 1.562 1.00 86.12 149 LEU A O 1
ATOM 1087 N N . VAL A 1 150 ? 1.597 -10.089 0.870 1.00 90.44 150 VAL A N 1
ATOM 1088 C CA . VAL A 1 150 ? 2.241 -10.889 1.921 1.00 90.44 150 VAL A CA 1
ATOM 1089 C C . VAL A 1 150 ? 3.684 -11.247 1.552 1.00 90.44 150 VAL A C 1
ATOM 1091 O O . VAL A 1 150 ? 4.557 -11.170 2.416 1.00 90.44 150 VAL A O 1
ATOM 1094 N N . GLU A 1 151 ? 3.957 -11.603 0.293 1.00 88.69 151 GLU A N 1
ATOM 1095 C CA . GLU A 1 151 ? 5.291 -12.045 -0.150 1.00 88.69 151 GLU A CA 1
ATOM 1096 C C . GLU A 1 151 ? 6.376 -10.974 0.049 1.00 88.69 151 GLU A C 1
ATOM 1098 O O . GLU A 1 151 ? 7.475 -11.280 0.508 1.00 88.69 151 GLU A O 1
ATOM 1103 N N . GLY A 1 152 ? 6.063 -9.707 -0.242 1.00 84.56 152 GLY A N 1
ATOM 1104 C CA . GLY A 1 152 ? 7.001 -8.587 -0.109 1.00 84.56 152 GLY A CA 1
ATOM 1105 C C . GLY A 1 152 ? 7.102 -7.988 1.298 1.00 84.56 152 GLY A C 1
ATOM 1106 O O . GLY A 1 152 ? 7.805 -6.996 1.487 1.00 84.56 152 GLY A O 1
ATOM 1107 N N . ALA A 1 153 ? 6.391 -8.525 2.294 1.00 91.56 153 ALA A N 1
ATOM 1108 C CA . ALA A 1 153 ? 6.217 -7.845 3.579 1.00 91.56 153 ALA A CA 1
ATOM 1109 C C . ALA A 1 153 ? 7.473 -7.850 4.467 1.00 91.56 153 ALA A C 1
ATOM 1111 O O . ALA A 1 153 ? 7.716 -6.878 5.188 1.00 91.56 153 ALA A O 1
ATOM 1112 N N . ALA A 1 154 ? 8.270 -8.920 4.418 1.00 93.50 154 ALA A N 1
ATOM 1113 C CA . ALA A 1 154 ? 9.444 -9.090 5.280 1.00 93.50 154 ALA A CA 1
ATOM 1114 C C . ALA A 1 154 ? 10.581 -8.114 4.933 1.00 93.50 154 ALA A C 1
ATOM 1116 O O . ALA A 1 154 ? 11.224 -7.562 5.824 1.00 93.50 154 ALA A O 1
ATOM 1117 N N . GLU A 1 155 ? 10.812 -7.876 3.642 1.00 91.75 155 GLU A N 1
ATOM 1118 C CA . GLU A 1 155 ? 11.882 -6.992 3.157 1.00 91.75 155 GLU A CA 1
ATOM 1119 C C . GLU A 1 155 ? 11.362 -5.598 2.776 1.00 91.75 155 GLU A C 1
ATOM 1121 O O . GLU A 1 155 ? 12.123 -4.629 2.769 1.00 91.75 155 GLU A O 1
ATOM 1126 N N . GLY A 1 156 ? 10.057 -5.475 2.526 1.00 94.00 156 GLY A N 1
ATOM 1127 C CA . GLY A 1 156 ? 9.470 -4.320 1.864 1.00 94.00 156 GLY A CA 1
ATOM 1128 C C . GLY A 1 156 ? 9.526 -4.464 0.341 1.00 94.00 156 GLY A C 1
ATOM 1129 O O . GLY A 1 156 ? 10.158 -5.362 -0.210 1.00 94.00 156 GLY A O 1
ATOM 1130 N N . VAL A 1 157 ? 8.849 -3.556 -0.359 1.00 96.50 157 VAL A N 1
ATOM 1131 C CA . VAL A 1 157 ? 8.855 -3.504 -1.829 1.00 96.50 157 VAL A CA 1
ATOM 1132 C C . VAL A 1 157 ? 9.717 -2.351 -2.328 1.00 96.50 157 VAL A C 1
ATOM 1134 O O . VAL A 1 157 ? 9.894 -1.344 -1.638 1.00 96.50 157 VAL A O 1
ATOM 1137 N N . ALA A 1 158 ? 10.237 -2.462 -3.552 1.00 97.00 158 ALA A N 1
ATOM 1138 C CA . ALA A 1 158 ? 11.020 -1.391 -4.157 1.00 97.00 158 ALA A CA 1
ATOM 1139 C C . ALA A 1 158 ? 10.237 -0.063 -4.184 1.00 97.00 158 ALA A C 1
ATOM 1141 O O . ALA A 1 158 ? 9.046 -0.018 -4.504 1.00 97.00 158 ALA A O 1
ATOM 1142 N N . THR A 1 159 ? 10.913 1.048 -3.876 1.00 97.31 159 THR A N 1
ATOM 1143 C CA . THR A 1 159 ? 10.296 2.381 -3.952 1.00 97.31 159 THR A CA 1
ATOM 1144 C C . THR A 1 159 ? 10.049 2.792 -5.402 1.00 97.31 159 THR A C 1
ATOM 1146 O O . THR A 1 159 ? 10.828 2.436 -6.290 1.00 97.31 159 THR A O 1
ATOM 1149 N N . LEU A 1 160 ? 9.019 3.610 -5.649 1.00 97.69 160 LEU A N 1
ATOM 1150 C CA . LEU A 1 160 ? 8.762 4.174 -6.980 1.00 97.69 160 LEU A CA 1
ATOM 1151 C C . LEU A 1 160 ? 10.004 4.904 -7.513 1.00 97.69 160 LEU A C 1
ATOM 1153 O O . LEU A 1 160 ? 10.410 4.691 -8.652 1.00 97.69 160 LEU A O 1
ATOM 1157 N N . SER A 1 161 ? 10.667 5.687 -6.661 1.00 97.81 161 SER A N 1
ATOM 1158 C CA . SER A 1 161 ? 11.906 6.384 -7.008 1.00 97.81 161 SER A CA 1
ATOM 1159 C C . SER A 1 161 ? 13.041 5.421 -7.373 1.00 97.81 161 SER A C 1
ATOM 1161 O O . SER A 1 161 ? 13.793 5.687 -8.307 1.00 97.81 161 SER A O 1
ATOM 1163 N N . SER A 1 162 ? 13.179 4.289 -6.672 1.00 98.00 162 SER A N 1
ATOM 1164 C CA . SER A 1 162 ? 14.172 3.257 -7.013 1.00 98.00 162 SER A CA 1
ATOM 1165 C C . SER A 1 162 ? 13.878 2.620 -8.373 1.00 98.00 162 SER A C 1
ATOM 1167 O O . SER A 1 162 ? 14.788 2.466 -9.191 1.00 98.00 162 SER A O 1
ATOM 1169 N N . LEU A 1 163 ? 12.610 2.298 -8.646 1.00 98.38 163 LEU A N 1
ATOM 1170 C CA . LEU A 1 163 ? 12.180 1.760 -9.939 1.00 98.38 163 LEU A CA 1
ATOM 1171 C C . LEU A 1 163 ? 12.438 2.757 -11.073 1.00 98.38 163 LEU A C 1
ATOM 1173 O O . LEU A 1 163 ? 13.029 2.381 -12.083 1.00 98.38 163 LEU A O 1
ATOM 1177 N N . GLN A 1 164 ? 12.071 4.027 -10.883 1.00 98.50 164 GLN A N 1
ATOM 1178 C CA . GLN A 1 164 ? 12.313 5.111 -11.840 1.00 98.50 164 GLN A CA 1
ATOM 1179 C C . GLN A 1 164 ? 13.805 5.323 -12.115 1.00 98.50 164 GLN A C 1
ATOM 1181 O O . GLN A 1 164 ? 14.198 5.490 -13.266 1.00 98.50 164 GLN A O 1
ATOM 1186 N N . ASN A 1 165 ? 14.647 5.282 -11.079 1.00 98.38 165 ASN A N 1
ATOM 1187 C CA . ASN A 1 165 ? 16.088 5.492 -11.223 1.00 98.38 165 ASN A CA 1
ATOM 1188 C C . ASN A 1 165 ? 16.791 4.335 -11.942 1.00 98.38 165 ASN A C 1
ATOM 1190 O O . ASN A 1 165 ? 17.730 4.579 -12.697 1.00 98.38 165 ASN A O 1
ATOM 1194 N N . ARG A 1 166 ? 16.358 3.088 -11.711 1.00 98.38 166 ARG A N 1
ATOM 1195 C CA . ARG A 1 166 ? 16.958 1.894 -12.334 1.00 98.38 166 ARG A CA 1
ATOM 1196 C C . ARG A 1 166 ? 16.408 1.592 -13.729 1.00 98.38 166 ARG A C 1
ATOM 1198 O O . ARG A 1 166 ? 17.069 0.897 -14.497 1.00 98.38 166 ARG A O 1
ATOM 1205 N N . PHE A 1 167 ? 15.233 2.120 -14.077 1.00 98.56 167 PHE A N 1
ATOM 1206 C CA . PHE A 1 167 ? 14.584 1.836 -15.358 1.00 98.56 167 PHE A CA 1
ATOM 1207 C C . PHE A 1 167 ? 15.449 2.172 -16.589 1.00 98.56 167 PHE A C 1
ATOM 1209 O O . PHE A 1 167 ? 15.526 1.327 -17.478 1.00 98.56 167 PHE A O 1
ATOM 1216 N N . PRO A 1 168 ? 16.145 3.327 -16.682 1.00 98.25 168 PRO A N 1
ATOM 1217 C CA . PRO A 1 168 ? 16.935 3.652 -17.871 1.00 98.25 168 PRO A CA 1
ATOM 1218 C C . PRO A 1 168 ? 18.056 2.654 -18.170 1.00 98.25 168 PRO A C 1
ATOM 1220 O O . PRO A 1 168 ? 18.361 2.425 -19.339 1.00 98.25 168 PRO A O 1
ATOM 1223 N N . ASP A 1 169 ? 18.675 2.072 -17.141 1.00 98.06 169 ASP A N 1
ATOM 1224 C CA . ASP A 1 169 ? 19.713 1.052 -17.318 1.00 98.06 169 ASP A CA 1
ATOM 1225 C C . ASP A 1 169 ? 19.088 -0.280 -17.749 1.00 98.06 169 ASP A C 1
ATOM 1227 O O . ASP A 1 169 ? 19.475 -0.821 -18.784 1.00 98.06 169 ASP A O 1
ATOM 1231 N N . ALA A 1 170 ? 18.021 -0.717 -17.072 1.00 98.19 170 ALA A N 1
ATOM 1232 C CA . ALA A 1 170 ? 17.267 -1.912 -17.453 1.00 98.19 170 ALA A CA 1
ATOM 1233 C C . ALA A 1 170 ? 16.722 -1.838 -18.897 1.00 98.19 170 ALA A C 1
ATOM 1235 O O . ALA A 1 170 ? 16.778 -2.809 -19.649 1.00 98.19 170 ALA A O 1
ATOM 1236 N N . ALA A 1 171 ? 16.251 -0.664 -19.329 1.00 97.44 171 ALA A N 1
ATOM 1237 C CA . ALA A 1 171 ? 15.781 -0.428 -20.691 1.00 97.44 171 ALA A CA 1
ATOM 1238 C C . ALA A 1 171 ? 16.917 -0.511 -21.727 1.00 97.44 171 ALA A C 1
ATOM 1240 O O . ALA A 1 171 ? 16.717 -1.024 -22.829 1.00 97.44 171 ALA A O 1
ATOM 1241 N N . ARG A 1 172 ? 18.126 -0.032 -21.400 1.00 97.50 172 ARG A N 1
ATOM 1242 C CA . ARG A 1 172 ? 19.293 -0.168 -22.292 1.00 97.50 172 ARG A CA 1
ATOM 1243 C C . ARG A 1 172 ? 19.683 -1.628 -22.472 1.00 97.50 172 ARG A C 1
ATOM 1245 O O . ARG A 1 172 ? 19.964 -2.022 -23.607 1.00 97.50 172 ARG A O 1
ATOM 1252 N N . ASP A 1 173 ? 19.652 -2.403 -21.394 1.00 97.38 173 ASP A N 1
ATOM 1253 C CA . ASP A 1 173 ? 19.951 -3.835 -21.413 1.00 97.38 173 ASP A CA 1
ATOM 1254 C C . ASP A 1 173 ? 18.899 -4.607 -22.222 1.00 97.38 173 ASP A C 1
ATOM 1256 O O . ASP A 1 173 ? 19.253 -5.363 -23.132 1.00 97.38 173 ASP A O 1
ATOM 1260 N N . ALA A 1 174 ? 17.612 -4.316 -22.009 1.00 95.88 174 ALA A N 1
ATOM 1261 C CA . ALA A 1 174 ? 16.506 -4.863 -22.797 1.00 95.88 174 ALA A CA 1
ATOM 1262 C C . ALA A 1 174 ? 16.650 -4.560 -24.300 1.00 95.88 174 ALA A C 1
ATOM 1264 O O . ALA A 1 174 ? 16.529 -5.451 -25.146 1.00 95.88 174 ALA A O 1
ATOM 1265 N N . LEU A 1 175 ? 16.990 -3.316 -24.659 1.00 94.50 175 LEU A N 1
ATOM 1266 C CA . LEU A 1 175 ? 17.249 -2.940 -26.051 1.00 94.50 175 LEU A CA 1
ATOM 1267 C C . LEU A 1 175 ? 18.483 -3.641 -26.632 1.00 94.50 175 LEU A C 1
ATOM 1269 O O . LEU A 1 175 ? 18.503 -3.977 -27.818 1.00 94.50 175 LEU A O 1
ATOM 1273 N N . ALA A 1 176 ? 19.549 -3.810 -25.846 1.00 94.50 176 ALA A N 1
ATOM 1274 C CA . ALA A 1 176 ? 20.746 -4.523 -26.282 1.00 94.50 176 ALA A CA 1
ATOM 1275 C C . ALA A 1 176 ? 20.431 -5.998 -26.573 1.00 94.50 176 ALA A C 1
ATOM 1277 O O . ALA A 1 176 ? 20.832 -6.502 -27.625 1.00 94.50 176 ALA A O 1
ATOM 1278 N N . ALA A 1 177 ? 19.645 -6.642 -25.708 1.00 93.75 177 ALA A N 1
ATOM 1279 C CA . ALA A 1 177 ? 19.182 -8.012 -25.890 1.00 93.75 177 ALA A CA 1
ATOM 1280 C C . ALA A 1 177 ? 18.285 -8.164 -27.131 1.00 93.75 177 ALA A C 1
ATOM 1282 O O . ALA A 1 177 ? 18.564 -9.012 -27.978 1.00 93.75 177 ALA A O 1
ATOM 1283 N N . ALA A 1 178 ? 17.300 -7.275 -27.320 1.00 90.75 178 ALA A N 1
ATOM 1284 C CA . ALA A 1 178 ? 16.440 -7.275 -28.511 1.00 90.75 178 ALA A CA 1
ATOM 1285 C C . ALA A 1 178 ? 17.220 -7.086 -29.828 1.00 90.75 178 ALA A C 1
ATOM 1287 O O . ALA A 1 178 ? 16.845 -7.601 -30.886 1.00 90.75 178 ALA A O 1
ATOM 1288 N N . ARG A 1 179 ? 18.323 -6.324 -29.791 1.00 89.00 179 ARG A N 1
ATOM 1289 C CA . ARG A 1 179 ? 19.239 -6.186 -30.936 1.00 89.00 179 ARG A CA 1
ATOM 1290 C C . ARG A 1 179 ? 20.046 -7.445 -31.189 1.00 89.00 179 ARG A C 1
ATOM 1292 O O . ARG A 1 179 ? 20.134 -7.881 -32.334 1.00 89.00 179 ARG A O 1
ATOM 1299 N N . ALA A 1 180 ? 20.592 -8.045 -30.138 1.00 87.69 180 ALA A N 1
ATOM 1300 C CA . ALA A 1 180 ? 21.353 -9.283 -30.245 1.00 87.69 180 ALA A CA 1
ATOM 1301 C C . ALA A 1 180 ? 20.505 -10.454 -30.778 1.00 87.69 180 ALA A C 1
ATOM 1303 O O . ALA A 1 180 ? 21.032 -11.298 -31.501 1.00 87.69 180 ALA A O 1
ATOM 1304 N N . SER A 1 181 ? 19.203 -10.478 -30.477 1.00 81.38 181 SER A N 1
ATOM 1305 C CA . SER A 1 181 ? 18.272 -11.513 -30.940 1.00 81.38 181 SER A CA 1
ATOM 1306 C C . SER A 1 181 ? 17.656 -11.244 -32.324 1.00 81.38 181 SER A C 1
ATOM 1308 O O . SER A 1 181 ? 16.854 -12.045 -32.802 1.00 81.38 181 SER A O 1
ATOM 1310 N N . GLY A 1 182 ? 18.029 -10.143 -32.995 1.00 72.19 182 GLY A N 1
ATOM 1311 C CA . GLY A 1 182 ? 17.522 -9.780 -34.327 1.00 72.19 182 GLY A CA 1
ATOM 1312 C C . GLY A 1 182 ? 16.055 -9.330 -34.355 1.00 72.19 182 GLY A C 1
ATOM 1313 O O . GLY A 1 182 ? 15.469 -9.224 -35.429 1.00 72.19 182 GLY A O 1
ATOM 1314 N N . GLN A 1 183 ? 15.463 -9.056 -33.189 1.00 61.66 183 GLN A N 1
ATOM 1315 C CA . GLN A 1 183 ? 14.039 -8.737 -32.998 1.00 61.66 183 GLN A CA 1
ATOM 1316 C C . GLN A 1 183 ? 13.802 -7.247 -32.705 1.00 61.66 183 GLN A C 1
ATOM 1318 O O . GLN A 1 183 ? 12.770 -6.837 -32.187 1.00 61.66 183 GLN A O 1
ATOM 1323 N N . SER A 1 184 ? 14.761 -6.400 -33.065 1.00 56.34 184 SER A N 1
ATOM 1324 C CA . SER A 1 184 ? 14.751 -4.951 -32.811 1.00 56.34 184 SER A CA 1
ATOM 1325 C C . SER A 1 184 ? 13.906 -4.155 -33.813 1.00 56.34 184 SER A C 1
ATOM 1327 O O . SER A 1 184 ? 14.002 -2.932 -33.844 1.00 56.34 184 SER A O 1
ATOM 1329 N N . GLY A 1 185 ? 13.129 -4.825 -34.674 1.00 53.62 185 GLY A N 1
ATOM 1330 C CA . GLY A 1 185 ? 12.415 -4.188 -35.792 1.00 53.62 185 GLY A CA 1
ATOM 1331 C C . GLY A 1 185 ? 13.340 -3.653 -36.896 1.00 53.62 185 GLY A C 1
ATOM 1332 O O . GLY A 1 185 ? 12.888 -3.221 -37.956 1.00 53.62 185 GLY A O 1
ATOM 1333 N N . GLU A 1 186 ? 14.657 -3.732 -36.692 1.00 50.53 186 GLU A N 1
ATOM 1334 C CA . GLU A 1 186 ? 15.672 -3.521 -37.711 1.00 50.53 186 GLU A CA 1
ATOM 1335 C C . GLU A 1 186 ? 15.715 -4.766 -38.603 1.00 50.53 186 GLU A C 1
ATOM 1337 O O . GLU A 1 186 ? 16.559 -5.646 -38.440 1.00 50.53 186 GLU A O 1
ATOM 1342 N N . GLU A 1 187 ? 14.774 -4.858 -39.551 1.00 44.78 187 GLU A N 1
ATOM 1343 C CA . GLU A 1 187 ? 14.925 -5.749 -40.700 1.00 44.78 187 GLU A CA 1
ATOM 1344 C C . GLU A 1 187 ? 16.348 -5.589 -41.248 1.00 44.78 187 GLU A C 1
ATOM 1346 O O . GLU A 1 187 ? 16.756 -4.500 -41.665 1.00 44.78 187 GLU A O 1
ATOM 1351 N N . ASN A 1 188 ? 17.090 -6.694 -41.179 1.00 44.59 188 ASN A N 1
ATOM 1352 C CA . ASN A 1 188 ? 18.341 -6.992 -41.859 1.00 44.59 188 ASN A CA 1
ATOM 1353 C C . ASN A 1 188 ? 18.792 -5.928 -42.868 1.00 44.59 188 ASN A C 1
ATOM 1355 O O . ASN A 1 188 ? 18.114 -5.655 -43.859 1.00 44.59 188 ASN A O 1
ATOM 1359 N N . GLY A 1 189 ? 19.996 -5.396 -42.639 1.00 53.56 189 GLY A N 1
ATOM 1360 C CA . GLY A 1 189 ? 20.688 -4.440 -43.496 1.00 53.56 189 GLY A CA 1
ATOM 1361 C C . GLY A 1 189 ? 20.480 -4.677 -44.994 1.00 53.56 189 GLY A C 1
ATOM 1362 O O . GLY A 1 189 ? 21.149 -5.492 -45.623 1.00 53.56 189 GLY A O 1
ATOM 1363 N N . GLY A 1 190 ? 19.574 -3.892 -45.569 1.00 51.34 190 GLY A N 1
ATOM 1364 C CA . GLY A 1 190 ? 19.320 -3.805 -46.997 1.00 51.34 190 GLY A CA 1
ATOM 1365 C C . GLY A 1 190 ? 19.453 -2.361 -47.465 1.00 51.34 190 GLY A C 1
ATOM 1366 O O . GLY A 1 190 ? 19.233 -1.414 -46.712 1.00 51.34 190 GLY A O 1
ATOM 1367 N N . VAL A 1 191 ? 19.820 -2.193 -48.732 1.00 56.81 191 VAL A N 1
ATOM 1368 C CA . VAL A 1 191 ? 20.106 -0.939 -49.463 1.00 56.81 191 VAL A CA 1
ATOM 1369 C C . VAL A 1 191 ? 19.127 0.231 -49.184 1.00 56.81 191 VAL A C 1
ATOM 1371 O O . VAL A 1 191 ? 19.493 1.401 -49.302 1.00 56.81 191 VAL A O 1
ATOM 1374 N N . THR A 1 192 ? 17.910 -0.046 -48.720 1.00 54.66 192 THR A N 1
ATOM 1375 C CA . THR A 1 192 ? 16.892 0.905 -48.239 1.00 54.66 192 THR A CA 1
ATOM 1376 C C . THR A 1 192 ? 17.314 1.766 -47.037 1.00 54.66 192 THR A C 1
ATOM 1378 O O . THR A 1 192 ? 16.993 2.959 -47.005 1.00 54.66 192 THR A O 1
ATOM 1381 N N . ALA A 1 193 ? 18.069 1.230 -46.069 1.00 57.00 193 ALA A N 1
ATOM 1382 C CA . ALA A 1 193 ? 18.531 1.989 -44.895 1.00 57.00 193 ALA A CA 1
ATOM 1383 C C . ALA A 1 193 ? 19.634 3.013 -45.240 1.00 57.00 193 ALA A C 1
ATOM 1385 O O . ALA A 1 193 ? 19.760 4.057 -44.594 1.00 57.00 193 ALA A O 1
ATOM 1386 N N . PHE A 1 194 ? 20.405 2.745 -46.297 1.00 61.75 194 PHE A N 1
ATOM 1387 C CA . PHE A 1 194 ? 21.383 3.677 -46.861 1.00 61.75 194 PHE A CA 1
ATOM 1388 C C . PHE A 1 194 ? 20.690 4.826 -47.616 1.00 61.75 194 PHE A C 1
ATOM 1390 O O . PHE A 1 194 ? 21.050 5.990 -47.442 1.00 61.75 194 PHE A O 1
ATOM 1397 N N . LEU A 1 195 ? 19.619 4.531 -48.365 1.00 59.59 195 LEU A N 1
ATOM 1398 C CA . LEU A 1 195 ? 18.850 5.541 -49.106 1.00 59.59 195 LEU A CA 1
ATOM 1399 C C . LEU A 1 195 ? 18.074 6.505 -48.191 1.00 59.59 195 LEU A C 1
ATOM 1401 O O . LEU A 1 195 ? 18.060 7.708 -48.452 1.00 59.59 195 LEU A O 1
ATOM 1405 N N . ARG A 1 196 ? 17.502 6.032 -47.070 1.00 59.72 196 ARG A N 1
ATOM 1406 C CA . ARG A 1 196 ? 16.876 6.919 -46.060 1.00 59.72 196 ARG A CA 1
ATOM 1407 C C . ARG A 1 196 ? 17.880 7.891 -45.428 1.00 59.72 196 ARG A C 1
ATOM 1409 O O . ARG A 1 196 ? 17.519 9.022 -45.112 1.00 59.72 196 ARG A O 1
ATOM 1416 N N . ARG A 1 197 ? 19.146 7.476 -45.296 1.00 60.28 197 ARG A N 1
ATOM 1417 C CA . ARG A 1 197 ? 20.241 8.299 -44.756 1.00 60.28 197 ARG A CA 1
ATOM 1418 C C . ARG A 1 197 ? 20.666 9.417 -45.718 1.00 60.28 197 ARG A C 1
ATOM 1420 O O . ARG A 1 197 ? 21.078 10.474 -45.255 1.00 60.28 197 ARG A O 1
ATOM 1427 N N . GLN A 1 198 ? 20.501 9.209 -47.027 1.00 62.81 198 GLN A N 1
ATOM 1428 C CA . GLN A 1 198 ? 20.835 10.187 -48.069 1.00 62.81 198 GLN A CA 1
ATOM 1429 C C . GLN A 1 198 ? 19.680 11.153 -48.404 1.00 62.81 198 GLN A C 1
ATOM 1431 O O . GLN A 1 198 ? 19.927 12.237 -48.926 1.00 62.81 198 GLN A O 1
ATOM 1436 N N . LEU A 1 199 ? 18.427 10.788 -48.101 1.00 60.25 199 LEU A N 1
ATOM 1437 C CA . LEU A 1 199 ? 17.228 11.554 -48.485 1.00 60.25 199 LEU A CA 1
ATOM 1438 C C . LEU A 1 199 ? 16.644 12.454 -47.380 1.00 60.25 199 LEU A C 1
ATOM 1440 O O . LEU A 1 199 ? 15.644 13.124 -47.612 1.00 60.25 199 LEU A O 1
ATOM 1444 N N . GLY A 1 200 ? 17.266 12.522 -46.198 1.00 50.38 200 GLY A N 1
ATOM 1445 C CA . GLY A 1 200 ? 17.086 13.646 -45.265 1.00 50.38 200 GLY A CA 1
ATOM 1446 C C . GLY A 1 200 ? 15.672 13.894 -44.711 1.00 50.38 200 GLY A C 1
ATOM 1447 O O . GLY A 1 200 ? 15.414 14.981 -44.202 1.00 50.38 200 GLY A O 1
ATOM 1448 N N . ALA A 1 201 ? 14.757 12.926 -44.767 1.00 50.91 201 ALA A N 1
ATOM 1449 C CA . ALA A 1 201 ? 13.407 13.079 -44.229 1.00 50.91 201 ALA A CA 1
ATOM 1450 C C . ALA A 1 201 ? 13.365 12.639 -42.758 1.00 50.91 201 ALA A C 1
ATOM 1452 O O . ALA A 1 201 ? 13.189 11.462 -42.443 1.00 50.91 201 ALA A O 1
ATOM 1453 N N . ARG A 1 202 ? 13.552 13.587 -41.836 1.00 44.53 202 ARG A N 1
ATOM 1454 C CA . ARG A 1 202 ? 13.248 13.360 -40.418 1.00 44.53 202 ARG A CA 1
ATOM 1455 C C . ARG A 1 202 ? 11.730 13.393 -40.237 1.00 44.53 202 ARG A C 1
ATOM 1457 O O . ARG A 1 202 ? 11.128 14.452 -40.378 1.00 44.53 202 ARG A O 1
ATOM 1464 N N . SER A 1 203 ? 11.130 12.239 -39.946 1.00 44.06 203 SER A N 1
ATOM 1465 C CA . SER A 1 203 ? 9.752 12.160 -39.453 1.00 44.06 203 SER A CA 1
ATOM 1466 C C . SER A 1 203 ? 9.732 12.622 -37.997 1.00 44.06 203 SER A C 1
ATOM 1468 O O . SER A 1 203 ? 10.513 12.128 -37.183 1.00 44.06 203 SER A O 1
ATOM 1470 N N . VAL A 1 204 ? 8.894 13.613 -37.700 1.00 44.28 204 VAL A N 1
ATOM 1471 C CA . VAL A 1 204 ? 8.797 14.292 -36.400 1.00 44.28 204 VAL A CA 1
ATOM 1472 C C . VAL A 1 204 ? 7.411 14.029 -35.808 1.00 44.28 204 VAL A C 1
ATOM 1474 O O . VAL A 1 204 ? 6.612 14.944 -35.629 1.00 44.28 204 VAL A O 1
ATOM 1477 N N . GLN A 1 205 ? 7.109 12.760 -35.535 1.00 39.78 205 GLN A N 1
ATOM 1478 C CA . GLN A 1 205 ? 5.904 12.341 -34.817 1.00 39.78 205 GLN A CA 1
ATOM 1479 C C . GLN A 1 205 ? 6.247 11.276 -33.768 1.00 39.78 205 GLN A C 1
ATOM 1481 O O . GLN A 1 205 ? 7.200 10.517 -33.976 1.00 39.78 205 GLN A O 1
ATOM 1486 N N . PRO A 1 206 ? 5.498 11.225 -32.648 1.00 40.84 206 PRO A N 1
ATOM 1487 C CA . PRO A 1 206 ? 5.587 10.132 -31.684 1.00 40.84 206 PRO A CA 1
ATOM 1488 C C . PRO A 1 206 ? 5.467 8.801 -32.430 1.00 40.84 206 PRO A C 1
ATOM 1490 O O . PRO A 1 206 ? 4.579 8.648 -33.268 1.00 40.84 206 PRO A O 1
ATOM 1493 N N . ARG A 1 207 ? 6.382 7.860 -32.191 1.00 49.84 207 ARG A N 1
ATOM 1494 C CA . ARG A 1 207 ? 6.328 6.559 -32.864 1.00 49.84 207 ARG A CA 1
ATOM 1495 C C . ARG A 1 207 ? 5.216 5.710 -32.250 1.00 49.84 207 ARG A C 1
ATOM 1497 O O . ARG A 1 207 ? 5.401 5.117 -31.193 1.00 49.84 207 ARG A O 1
ATOM 1504 N N . GLU A 1 208 ? 4.087 5.619 -32.948 1.00 41.34 208 GLU A N 1
ATOM 1505 C CA . GLU A 1 208 ? 3.318 4.374 -32.992 1.00 41.34 208 GLU A CA 1
ATOM 1506 C C . GLU A 1 208 ? 4.250 3.277 -33.521 1.00 41.34 208 GLU A C 1
ATOM 1508 O O . GLU A 1 208 ? 4.922 3.460 -34.540 1.00 41.34 208 GLU A O 1
ATOM 1513 N N . GLY A 1 209 ? 4.351 2.168 -32.797 1.00 53.62 209 GLY A N 1
ATOM 1514 C CA . GLY A 1 209 ? 5.253 1.088 -33.166 1.00 53.62 209 GLY A CA 1
ATOM 1515 C C . GLY A 1 209 ? 5.317 0.001 -32.106 1.00 53.62 209 GLY A C 1
ATOM 1516 O O . GLY A 1 209 ? 5.255 0.280 -30.906 1.00 53.62 209 GLY A O 1
ATOM 1517 N N . SER A 1 210 ? 5.443 -1.235 -32.581 1.00 66.25 210 SER A N 1
ATOM 1518 C CA . SER A 1 210 ? 5.738 -2.434 -31.792 1.00 66.25 210 SER A CA 1
ATOM 1519 C C . SER A 1 210 ? 7.243 -2.637 -31.587 1.00 66.25 210 SER A C 1
ATOM 1521 O O . SER A 1 210 ? 7.659 -3.675 -31.084 1.00 66.25 210 SER A O 1
ATOM 1523 N N . ASP A 1 211 ? 8.072 -1.682 -32.019 1.00 83.50 211 ASP A N 1
ATOM 1524 C CA . ASP A 1 211 ? 9.515 -1.766 -31.831 1.00 83.50 211 ASP A CA 1
ATOM 1525 C C . ASP A 1 211 ? 9.852 -1.618 -30.334 1.00 83.50 211 ASP A C 1
ATOM 1527 O O . ASP A 1 211 ? 9.271 -0.752 -29.666 1.00 83.50 211 ASP A O 1
ATOM 1531 N N . PRO A 1 212 ? 10.824 -2.385 -29.803 1.00 89.19 212 PRO A N 1
ATOM 1532 C CA . PRO A 1 212 ? 11.171 -2.380 -28.378 1.00 89.19 212 PRO A CA 1
ATOM 1533 C C . PRO A 1 212 ? 11.439 -0.990 -27.774 1.00 89.19 212 PRO A C 1
ATOM 1535 O O . PRO A 1 212 ? 11.084 -0.728 -26.631 1.00 89.19 212 PRO A O 1
ATOM 1538 N N . ASP A 1 213 ? 12.017 -0.069 -28.551 1.00 90.00 213 ASP A N 1
ATOM 1539 C CA . ASP A 1 213 ? 12.286 1.318 -28.135 1.00 90.00 213 ASP A CA 1
ATOM 1540 C C . ASP A 1 213 ? 11.001 2.129 -27.908 1.00 90.00 213 ASP A C 1
ATOM 1542 O O . ASP A 1 213 ? 10.892 2.874 -26.935 1.00 90.00 213 ASP A O 1
ATOM 1546 N N . ALA A 1 214 ? 9.993 1.943 -28.765 1.00 91.25 214 ALA A N 1
ATOM 1547 C CA . ALA A 1 214 ? 8.706 2.616 -28.619 1.00 91.25 214 ALA A CA 1
ATOM 1548 C C . ALA A 1 214 ? 7.945 2.095 -27.392 1.00 91.25 214 ALA A C 1
ATOM 1550 O O . ALA A 1 214 ? 7.370 2.891 -26.649 1.00 91.25 214 ALA A O 1
ATOM 1551 N N . ILE A 1 215 ? 7.985 0.778 -27.160 1.00 93.88 215 ILE A N 1
ATOM 1552 C CA . ILE A 1 215 ? 7.390 0.133 -25.982 1.00 93.88 215 ILE A CA 1
ATOM 1553 C C . ILE A 1 215 ? 8.051 0.649 -24.697 1.00 93.88 215 ILE A C 1
ATOM 1555 O O . ILE A 1 215 ? 7.368 1.175 -23.819 1.00 93.88 215 ILE A O 1
ATOM 1559 N N . LEU A 1 216 ? 9.386 0.595 -24.612 1.00 95.31 216 LEU A N 1
ATOM 1560 C CA . LEU A 1 216 ? 10.128 1.063 -23.437 1.00 95.31 216 LEU A CA 1
ATOM 1561 C C . LEU A 1 216 ? 9.938 2.564 -23.187 1.00 95.31 216 LEU A C 1
ATOM 1563 O O . LEU A 1 216 ? 9.867 2.983 -22.034 1.00 95.31 216 LEU A O 1
ATOM 1567 N N . SER A 1 217 ? 9.789 3.376 -24.239 1.00 95.94 217 SER A N 1
ATOM 1568 C CA . SER A 1 217 ? 9.480 4.801 -24.088 1.00 95.94 217 SER A CA 1
ATOM 1569 C C . SER A 1 217 ? 8.085 5.049 -23.503 1.00 95.94 217 SER A C 1
ATOM 1571 O O . SER A 1 217 ? 7.931 5.994 -22.724 1.00 95.94 217 SER A O 1
ATOM 1573 N N . ARG A 1 218 ? 7.069 4.248 -23.863 1.00 95.88 218 ARG A N 1
ATOM 1574 C CA . ARG A 1 218 ? 5.724 4.349 -23.263 1.00 95.88 218 ARG A CA 1
ATOM 1575 C C . ARG A 1 218 ? 5.722 3.847 -21.823 1.00 95.88 218 ARG A C 1
ATOM 1577 O O . ARG A 1 218 ? 5.166 4.522 -20.958 1.00 95.88 218 ARG A O 1
ATOM 1584 N N . ALA A 1 219 ? 6.422 2.745 -21.558 1.00 97.12 219 ALA A N 1
ATOM 1585 C CA . ALA A 1 219 ? 6.609 2.225 -20.209 1.00 97.12 219 ALA A CA 1
ATOM 1586 C C . ALA A 1 219 ? 7.291 3.254 -19.288 1.00 97.12 219 ALA A C 1
ATOM 1588 O O . ALA A 1 219 ? 6.819 3.502 -18.181 1.00 97.12 219 ALA A O 1
ATOM 1589 N N . GLU A 1 220 ? 8.350 3.926 -19.757 1.00 96.88 220 GLU A N 1
ATOM 1590 C CA . GLU A 1 220 ? 9.030 4.970 -18.980 1.00 96.88 220 GLU A CA 1
ATOM 1591 C C . GLU A 1 220 ? 8.113 6.162 -18.683 1.00 96.88 220 GLU A C 1
ATOM 1593 O O . GLU A 1 220 ? 8.158 6.730 -17.593 1.00 96.88 220 GLU A O 1
ATOM 1598 N N . ALA A 1 221 ? 7.281 6.562 -19.651 1.00 97.06 221 ALA A N 1
ATOM 1599 C CA . ALA A 1 221 ? 6.319 7.642 -19.459 1.00 97.06 221 ALA A CA 1
ATOM 1600 C C . ALA A 1 221 ? 5.278 7.275 -18.390 1.00 97.06 221 ALA A C 1
ATOM 1602 O O . ALA A 1 221 ? 5.074 8.049 -17.457 1.00 97.06 221 ALA A O 1
ATOM 1603 N N . ALA A 1 222 ? 4.696 6.074 -18.465 1.00 96.94 222 ALA A N 1
ATOM 1604 C CA . ALA A 1 222 ? 3.777 5.571 -17.445 1.00 96.94 222 ALA A CA 1
ATOM 1605 C C . ALA A 1 222 ? 4.437 5.509 -16.056 1.00 96.94 222 ALA A C 1
ATOM 1607 O O . ALA A 1 222 ? 3.861 5.967 -15.070 1.00 96.94 222 ALA A O 1
ATOM 1608 N N . LEU A 1 223 ? 5.684 5.033 -15.981 1.00 97.25 223 LEU A N 1
ATOM 1609 C CA . LEU A 1 223 ? 6.440 4.954 -14.734 1.00 97.25 223 LEU A CA 1
ATOM 1610 C C . LEU A 1 223 ? 6.727 6.335 -14.123 1.00 97.25 223 LEU A C 1
ATOM 1612 O O . LEU A 1 223 ? 6.658 6.492 -12.902 1.00 97.25 223 LEU A O 1
ATOM 1616 N N . ARG A 1 224 ? 7.032 7.349 -14.947 1.00 96.31 224 ARG A N 1
ATOM 1617 C CA . ARG A 1 224 ? 7.198 8.743 -14.489 1.00 96.31 224 ARG A CA 1
ATOM 1618 C C . ARG A 1 224 ? 5.913 9.312 -13.889 1.00 96.31 224 ARG A C 1
ATOM 1620 O O . ARG A 1 224 ? 5.998 10.063 -1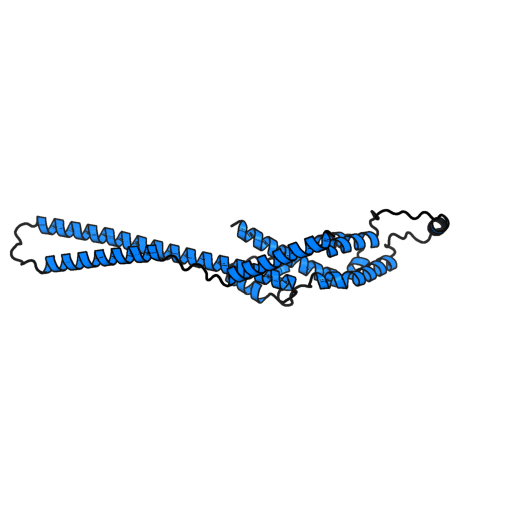2.923 1.00 96.31 224 ARG A O 1
ATOM 1627 N N . ASP A 1 225 ? 4.759 8.904 -14.408 1.00 96.00 225 ASP A N 1
ATOM 1628 C CA . ASP A 1 225 ? 3.441 9.272 -13.876 1.00 96.00 225 ASP A CA 1
ATOM 1629 C C . ASP A 1 225 ? 3.043 8.450 -12.631 1.00 96.00 225 ASP A C 1
ATOM 1631 O O . ASP A 1 225 ? 1.941 8.612 -12.114 1.00 96.00 225 ASP A O 1
ATOM 1635 N N . GLY A 1 226 ? 3.902 7.538 -12.160 1.00 95.94 226 GLY A N 1
ATOM 1636 C CA . GLY A 1 226 ? 3.602 6.634 -11.045 1.00 95.94 226 GLY A CA 1
ATOM 1637 C C . GLY A 1 226 ? 2.691 5.459 -11.414 1.00 95.94 226 GLY A C 1
ATOM 1638 O O . GLY A 1 226 ? 2.304 4.692 -10.540 1.00 95.94 226 GLY A O 1
ATOM 1639 N N . ARG A 1 227 ? 2.370 5.273 -12.699 1.00 97.00 227 ARG A N 1
ATOM 1640 C CA . ARG A 1 227 ? 1.503 4.194 -13.195 1.00 97.00 227 ARG A CA 1
ATOM 1641 C C . ARG A 1 227 ? 2.324 2.932 -13.464 1.00 97.00 227 ARG A C 1
ATOM 1643 O O . ARG A 1 227 ? 2.585 2.571 -14.610 1.00 97.00 227 ARG A O 1
ATOM 1650 N N . VAL A 1 228 ? 2.770 2.276 -12.390 1.00 97.31 228 VAL A N 1
ATOM 1651 C CA . VAL A 1 228 ? 3.644 1.086 -12.458 1.00 97.31 228 VAL A CA 1
ATOM 1652 C C . VAL A 1 228 ? 2.965 -0.073 -13.197 1.00 97.31 228 VAL A C 1
ATOM 1654 O O . VAL A 1 228 ? 3.595 -0.696 -14.049 1.00 97.31 228 VAL A O 1
ATOM 1657 N N . SER A 1 229 ? 1.678 -0.323 -12.940 1.00 96.94 229 SER A N 1
ATOM 1658 C CA . SER A 1 229 ? 0.907 -1.371 -13.628 1.00 96.94 229 SER A CA 1
ATOM 1659 C C . SER A 1 229 ? 0.799 -1.131 -15.137 1.00 96.94 229 SER A C 1
ATOM 1661 O O . SER A 1 229 ? 0.964 -2.065 -15.918 1.00 96.94 229 SER A O 1
ATOM 1663 N N . ASP A 1 230 ? 0.606 0.120 -15.565 1.00 97.12 230 ASP A N 1
ATOM 1664 C CA . ASP A 1 230 ? 0.583 0.478 -16.990 1.00 97.12 230 ASP A CA 1
ATOM 1665 C C . ASP A 1 230 ? 1.962 0.276 -17.635 1.00 97.12 230 ASP A C 1
ATOM 1667 O O . ASP A 1 230 ? 2.062 -0.218 -18.758 1.00 97.12 230 ASP A O 1
ATOM 1671 N N . ALA A 1 231 ? 3.039 0.621 -16.919 1.00 97.69 231 ALA A N 1
ATOM 1672 C CA . ALA A 1 231 ? 4.402 0.394 -17.393 1.00 97.69 231 ALA A CA 1
ATOM 1673 C C . ALA A 1 231 ? 4.701 -1.103 -17.580 1.00 97.69 231 ALA A C 1
ATOM 1675 O O . ALA A 1 231 ? 5.299 -1.484 -18.586 1.00 97.69 231 ALA A O 1
ATOM 1676 N N . LEU A 1 232 ? 4.253 -1.949 -16.646 1.00 98.12 232 LEU A N 1
ATOM 1677 C CA . LEU A 1 232 ? 4.345 -3.406 -16.761 1.00 98.12 232 LEU A CA 1
ATOM 1678 C C . LEU A 1 232 ? 3.552 -3.936 -17.964 1.00 98.12 232 LEU A C 1
ATOM 1680 O O . LEU A 1 232 ? 4.085 -4.744 -18.718 1.00 98.12 232 LEU A O 1
ATOM 1684 N N . GLY A 1 233 ? 2.338 -3.427 -18.196 1.00 97.50 233 GLY A N 1
ATOM 1685 C CA . GLY A 1 233 ? 1.519 -3.822 -19.347 1.00 97.50 233 GLY A CA 1
ATOM 1686 C C . GLY A 1 233 ? 2.157 -3.490 -20.702 1.00 97.50 233 GLY A C 1
ATOM 1687 O O . GLY A 1 233 ? 2.028 -4.260 -21.651 1.00 97.50 233 GLY A O 1
ATOM 1688 N N . GLU A 1 234 ? 2.892 -2.378 -20.800 1.00 96.50 234 GLU A N 1
ATOM 1689 C CA . GLU A 1 234 ? 3.708 -2.081 -21.985 1.00 96.50 234 GLU A CA 1
ATOM 1690 C C . GLU A 1 234 ? 4.875 -3.075 -22.114 1.00 96.50 234 GLU A C 1
ATOM 1692 O O . GLU A 1 234 ? 5.088 -3.646 -23.184 1.00 96.50 234 GLU A O 1
ATOM 1697 N N . ILE A 1 235 ? 5.610 -3.326 -21.026 1.00 97.00 235 ILE A N 1
ATOM 1698 C CA . ILE A 1 235 ? 6.791 -4.209 -21.004 1.00 97.00 235 ILE A CA 1
ATOM 1699 C C . ILE A 1 235 ? 6.450 -5.661 -21.351 1.00 97.00 235 ILE A C 1
ATOM 1701 O O . ILE A 1 235 ? 7.253 -6.317 -22.013 1.00 97.00 235 ILE A O 1
ATOM 1705 N N . ASP A 1 236 ? 5.258 -6.141 -20.995 1.00 96.38 236 ASP A N 1
ATOM 1706 C CA . ASP A 1 236 ? 4.786 -7.488 -21.346 1.00 96.38 236 ASP A CA 1
ATOM 1707 C C . ASP A 1 236 ? 4.688 -7.705 -22.875 1.00 96.38 236 ASP A C 1
ATOM 1709 O O . ASP A 1 236 ? 4.650 -8.845 -23.340 1.00 96.38 236 ASP A O 1
ATOM 1713 N N . SER A 1 237 ? 4.680 -6.628 -23.675 1.00 93.69 237 SER A N 1
ATOM 1714 C CA . SER A 1 237 ? 4.709 -6.697 -25.146 1.00 93.69 237 SER A CA 1
ATOM 1715 C C . SER A 1 237 ? 6.118 -6.761 -25.754 1.00 93.69 237 SER A C 1
ATOM 1717 O O . SER A 1 237 ? 6.255 -6.889 -26.974 1.00 93.69 237 SER A O 1
ATOM 1719 N N . LEU A 1 238 ? 7.174 -6.666 -24.936 1.00 93.31 238 LEU A N 1
ATOM 1720 C CA . LEU A 1 238 ? 8.554 -6.789 -25.403 1.00 93.31 238 LEU A CA 1
ATOM 1721 C C . LEU A 1 238 ? 8.890 -8.233 -25.809 1.00 93.31 238 LEU A C 1
ATOM 1723 O O . LEU A 1 238 ? 8.326 -9.171 -25.252 1.00 93.31 238 LEU A O 1
ATOM 1727 N N . PRO A 1 239 ? 9.865 -8.436 -26.715 1.00 91.88 239 PRO A N 1
ATOM 1728 C CA . PRO A 1 239 ? 10.420 -9.762 -26.981 1.00 91.88 239 PRO A CA 1
ATOM 1729 C C . PRO A 1 239 ? 10.951 -10.437 -25.710 1.00 91.88 239 PRO A C 1
ATOM 1731 O O . PRO A 1 239 ? 11.501 -9.761 -24.835 1.00 91.88 239 PRO A O 1
ATOM 1734 N N . ASP A 1 240 ? 10.864 -11.766 -25.644 1.00 93.50 240 ASP A N 1
ATOM 1735 C CA . ASP A 1 240 ? 11.256 -12.554 -24.466 1.00 93.50 240 ASP A CA 1
ATOM 1736 C C . ASP A 1 240 ? 12.701 -12.272 -24.026 1.00 93.50 240 ASP A C 1
ATOM 1738 O O . ASP A 1 240 ? 12.977 -12.162 -22.830 1.00 93.50 240 ASP A O 1
ATOM 1742 N N . GLU A 1 241 ? 13.638 -12.084 -24.967 1.00 92.81 241 GLU A N 1
ATOM 1743 C CA . GLU A 1 241 ? 15.030 -11.782 -24.610 1.00 92.81 241 GLU A CA 1
ATOM 1744 C C . GLU A 1 241 ? 15.180 -10.400 -23.964 1.00 92.81 241 GLU A C 1
ATOM 1746 O O . GLU A 1 241 ? 16.023 -10.212 -23.088 1.00 92.81 241 GLU A O 1
ATOM 1751 N N . ALA A 1 242 ? 14.354 -9.434 -24.373 1.00 94.62 242 ALA A N 1
ATOM 1752 C CA . ALA A 1 242 ? 14.339 -8.099 -23.792 1.00 94.62 242 ALA A CA 1
ATOM 1753 C C . ALA A 1 242 ? 13.719 -8.111 -22.389 1.00 94.62 242 ALA A C 1
ATOM 1755 O O . ALA A 1 242 ? 14.283 -7.504 -21.480 1.00 94.62 242 ALA A O 1
ATOM 1756 N N . GLN A 1 243 ? 12.621 -8.852 -22.192 1.00 96.75 243 GLN A N 1
ATOM 1757 C CA . GLN A 1 243 ? 12.024 -9.050 -20.866 1.00 96.75 243 GLN A CA 1
ATOM 1758 C C . GLN A 1 243 ? 12.999 -9.761 -19.922 1.00 96.75 243 GLN A C 1
ATOM 1760 O O . GLN A 1 243 ? 13.193 -9.328 -18.786 1.00 96.75 243 GLN A O 1
ATOM 1765 N N . SER A 1 244 ? 13.674 -10.808 -20.407 1.00 97.31 244 SER A N 1
ATOM 1766 C CA . SER A 1 244 ? 14.663 -11.548 -19.621 1.00 97.31 244 SER A CA 1
ATOM 1767 C C . SER A 1 244 ? 15.842 -10.675 -19.193 1.00 97.31 244 SER A C 1
ATOM 1769 O O . SER A 1 244 ? 16.370 -10.885 -18.107 1.00 97.31 244 SER A O 1
ATOM 1771 N N . ALA A 1 245 ? 16.264 -9.710 -20.014 1.00 97.38 245 ALA A N 1
ATOM 1772 C CA . ALA A 1 245 ? 17.363 -8.806 -19.674 1.00 97.38 245 ALA A CA 1
ATOM 1773 C C . ALA A 1 245 ? 17.000 -7.789 -18.577 1.00 97.38 245 ALA A C 1
ATOM 1775 O O . ALA A 1 245 ? 17.896 -7.231 -17.951 1.00 97.38 245 ALA A O 1
ATOM 1776 N N . MET A 1 246 ? 15.708 -7.562 -18.326 1.00 97.81 246 MET A N 1
ATOM 1777 C CA . MET A 1 246 ? 15.219 -6.660 -17.281 1.00 97.81 246 MET A CA 1
ATOM 1778 C C . MET A 1 246 ? 14.391 -7.376 -16.201 1.00 97.81 246 MET A C 1
ATOM 1780 O O . MET A 1 246 ? 13.609 -6.733 -15.498 1.00 97.81 246 MET A O 1
ATOM 1784 N N . SER A 1 247 ? 14.574 -8.694 -16.044 1.00 97.94 247 SER A N 1
ATOM 1785 C CA . SER A 1 247 ? 13.781 -9.550 -15.149 1.00 97.94 247 SER A CA 1
ATOM 1786 C C . SER A 1 247 ? 13.731 -9.049 -13.710 1.00 97.94 247 SER A C 1
ATOM 1788 O O . SER A 1 247 ? 12.665 -9.048 -13.102 1.00 97.94 247 SER A O 1
ATOM 1790 N N . ASP A 1 248 ? 14.862 -8.583 -13.183 1.00 97.75 248 ASP A N 1
ATOM 1791 C CA . ASP A 1 248 ? 14.969 -8.126 -11.795 1.00 97.75 248 ASP A CA 1
ATOM 1792 C C . ASP A 1 248 ? 14.150 -6.849 -11.581 1.00 97.75 248 ASP A C 1
ATOM 1794 O O . ASP A 1 248 ? 13.420 -6.714 -10.602 1.00 97.75 248 ASP A O 1
ATOM 1798 N N . TRP A 1 249 ? 14.202 -5.928 -12.551 1.00 98.44 249 TRP A N 1
ATOM 1799 C CA . TRP A 1 249 ? 13.383 -4.720 -12.523 1.00 98.44 249 TRP A CA 1
ATOM 1800 C C . TRP A 1 249 ? 11.890 -5.063 -12.620 1.00 98.44 249 TRP A C 1
ATOM 1802 O O . TRP A 1 249 ? 11.085 -4.494 -11.884 1.00 98.44 249 TRP A O 1
ATOM 1812 N N . ILE A 1 250 ? 11.520 -6.010 -13.493 1.00 98.38 250 ILE A N 1
ATOM 1813 C CA . ILE A 1 250 ? 10.131 -6.468 -13.650 1.00 98.38 250 ILE A CA 1
ATOM 1814 C C . ILE A 1 250 ? 9.623 -7.111 -12.356 1.00 98.38 250 ILE A C 1
ATOM 1816 O O . ILE A 1 250 ? 8.494 -6.834 -11.952 1.00 98.38 250 ILE A O 1
ATOM 1820 N N . ALA A 1 251 ? 10.429 -7.952 -11.704 1.00 96.56 251 ALA A N 1
ATOM 1821 C CA . ALA A 1 251 ? 10.063 -8.606 -10.450 1.00 96.56 251 ALA A CA 1
ATOM 1822 C C . ALA A 1 251 ? 9.773 -7.573 -9.351 1.00 96.56 251 ALA A C 1
ATOM 1824 O O . ALA A 1 251 ? 8.694 -7.595 -8.757 1.00 96.56 251 ALA A O 1
ATOM 1825 N N . ASP A 1 252 ? 10.674 -6.605 -9.164 1.00 97.12 252 ASP A N 1
ATOM 1826 C CA . ASP A 1 252 ? 10.499 -5.520 -8.194 1.00 97.12 252 ASP A CA 1
ATOM 1827 C C . ASP A 1 252 ? 9.266 -4.652 -8.503 1.00 97.12 252 ASP A C 1
ATOM 1829 O O . ASP A 1 252 ? 8.522 -4.257 -7.600 1.00 97.12 252 ASP A O 1
ATOM 1833 N N . ALA A 1 253 ? 9.029 -4.353 -9.785 1.00 97.62 253 ALA A N 1
ATOM 1834 C CA . ALA A 1 253 ? 7.873 -3.578 -10.224 1.00 97.62 253 ALA A CA 1
ATOM 1835 C C . ALA A 1 253 ? 6.553 -4.333 -10.002 1.00 97.62 253 ALA A C 1
ATOM 1837 O O . ALA A 1 253 ? 5.582 -3.726 -9.547 1.00 97.62 253 ALA A O 1
ATOM 1838 N N . ARG A 1 254 ? 6.511 -5.648 -10.267 1.00 96.31 254 ARG A N 1
ATOM 1839 C CA . ARG A 1 254 ? 5.335 -6.499 -10.011 1.00 96.31 254 ARG A CA 1
ATOM 1840 C C . ARG A 1 254 ? 5.042 -6.622 -8.521 1.00 96.31 254 ARG A C 1
ATOM 1842 O O . ARG A 1 254 ? 3.885 -6.482 -8.139 1.00 96.31 254 ARG A O 1
ATOM 1849 N N . ALA A 1 255 ? 6.067 -6.807 -7.688 1.00 95.44 255 ALA A N 1
ATOM 1850 C CA . ALA A 1 255 ? 5.905 -6.839 -6.235 1.00 95.44 255 ALA A CA 1
ATOM 1851 C C . ALA A 1 255 ? 5.303 -5.523 -5.715 1.00 95.44 255 ALA A C 1
ATOM 1853 O O . ALA A 1 255 ? 4.341 -5.533 -4.94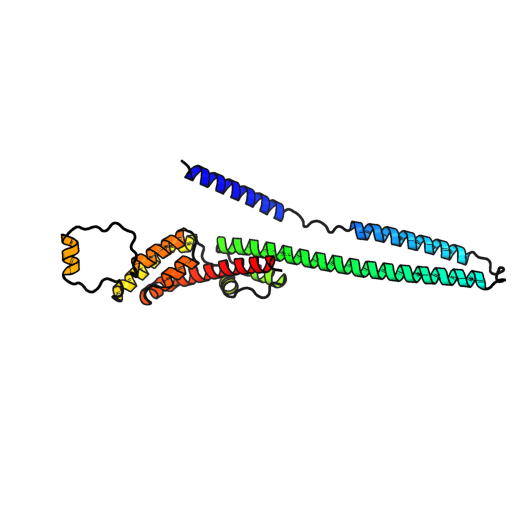7 1.00 95.44 255 ALA A O 1
ATOM 1854 N N . ARG A 1 256 ? 5.807 -4.377 -6.195 1.00 95.88 256 ARG A N 1
ATOM 1855 C CA . ARG A 1 256 ? 5.248 -3.068 -5.839 1.00 95.88 256 ARG A CA 1
ATOM 1856 C C . ARG A 1 256 ? 3.800 -2.907 -6.310 1.00 95.88 256 ARG A C 1
ATOM 1858 O O . ARG A 1 256 ? 2.951 -2.545 -5.502 1.00 95.88 256 ARG A O 1
ATOM 1865 N N . ALA A 1 257 ? 3.522 -3.174 -7.585 1.00 95.62 257 ALA A N 1
ATOM 1866 C CA . ALA A 1 257 ? 2.181 -3.030 -8.153 1.00 95.62 257 ALA A CA 1
ATOM 1867 C C . ALA A 1 257 ? 1.161 -3.951 -7.462 1.00 95.62 257 ALA A C 1
ATOM 1869 O O . ALA A 1 257 ? 0.036 -3.539 -7.197 1.00 95.62 257 ALA A O 1
ATOM 1870 N N . GLY A 1 258 ? 1.567 -5.178 -7.121 1.00 93.31 258 GLY A N 1
ATOM 1871 C CA . GLY A 1 258 ? 0.745 -6.124 -6.371 1.00 93.31 258 GLY A CA 1
ATOM 1872 C C . GLY A 1 258 ? 0.452 -5.656 -4.944 1.00 93.31 258 GLY A C 1
ATOM 1873 O O . GLY A 1 258 ? -0.685 -5.769 -4.492 1.00 93.31 258 GLY A O 1
ATOM 1874 N N . ALA A 1 259 ? 1.438 -5.077 -4.254 1.00 93.56 259 ALA A N 1
ATOM 1875 C CA . ALA A 1 259 ? 1.228 -4.496 -2.930 1.00 93.56 259 ALA A CA 1
ATOM 1876 C C . ALA A 1 259 ? 0.300 -3.266 -2.976 1.00 93.56 259 ALA A C 1
ATOM 1878 O O . ALA A 1 259 ? -0.589 -3.139 -2.139 1.00 93.56 259 ALA A O 1
ATOM 1879 N N . GLU A 1 260 ? 0.460 -2.384 -3.969 1.00 93.19 260 GLU A N 1
ATOM 1880 C CA . GLU A 1 260 ? -0.419 -1.220 -4.169 1.00 93.19 260 GLU A CA 1
ATOM 1881 C C . GLU A 1 260 ? -1.865 -1.650 -4.474 1.00 93.19 260 GLU A C 1
ATOM 1883 O O . GLU A 1 260 ? -2.796 -1.147 -3.845 1.00 93.19 260 GLU A O 1
ATOM 1888 N N . ALA A 1 261 ? -2.056 -2.630 -5.363 1.00 92.25 261 ALA A N 1
ATOM 1889 C CA . ALA A 1 261 ? -3.374 -3.196 -5.653 1.00 92.25 261 ALA A CA 1
ATOM 1890 C C . ALA A 1 261 ? -3.998 -3.865 -4.418 1.00 92.25 261 ALA A C 1
ATOM 1892 O O . ALA A 1 261 ? -5.173 -3.660 -4.135 1.00 92.25 261 ALA A O 1
ATOM 1893 N N . GLY A 1 262 ? -3.207 -4.606 -3.636 1.00 90.31 262 GLY A N 1
ATOM 1894 C CA . GLY A 1 262 ? -3.715 -5.274 -2.440 1.00 90.31 262 GLY A CA 1
ATOM 1895 C C . GLY A 1 262 ? -4.183 -4.311 -1.344 1.00 90.31 262 GLY A C 1
ATOM 1896 O O . GLY A 1 262 ? -5.157 -4.600 -0.649 1.00 90.31 262 GLY A O 1
ATOM 1897 N N . VAL A 1 263 ? -3.533 -3.150 -1.204 1.00 90.88 263 VAL A N 1
ATOM 1898 C CA . VAL A 1 263 ? -3.988 -2.085 -0.291 1.00 90.88 263 VAL A CA 1
ATOM 1899 C C . VAL A 1 263 ? -5.297 -1.456 -0.772 1.00 90.88 263 VAL A C 1
ATOM 1901 O O . VAL A 1 263 ? -6.175 -1.172 0.048 1.00 90.88 263 VAL A O 1
ATOM 1904 N N . GLU A 1 264 ? -5.439 -1.239 -2.080 1.00 89.88 264 GLU A N 1
ATOM 1905 C CA . GLU A 1 264 ? -6.667 -0.705 -2.679 1.00 89.88 264 GLU A CA 1
ATOM 1906 C C . GLU A 1 264 ? -7.841 -1.678 -2.489 1.00 89.88 264 GLU A C 1
ATOM 1908 O O . GLU A 1 264 ? -8.887 -1.279 -1.978 1.00 89.88 264 GLU A O 1
ATOM 1913 N N . ASP A 1 265 ? -7.644 -2.965 -2.787 1.00 88.25 265 ASP A N 1
ATOM 1914 C CA . ASP A 1 265 ? -8.654 -4.013 -2.592 1.00 88.25 265 ASP A CA 1
ATOM 1915 C C . ASP A 1 265 ? -9.088 -4.112 -1.123 1.00 88.25 265 ASP A C 1
ATOM 1917 O O . ASP A 1 265 ? -10.284 -4.169 -0.813 1.00 88.25 265 ASP A O 1
ATOM 1921 N N . LEU A 1 266 ? -8.124 -4.060 -0.195 1.00 86.62 266 LEU A N 1
ATOM 1922 C CA . LEU A 1 266 ? -8.411 -4.029 1.236 1.00 86.62 266 LEU A CA 1
ATOM 1923 C C . LEU A 1 266 ? -9.247 -2.794 1.595 1.00 86.62 266 LEU A C 1
ATOM 1925 O O . LEU A 1 266 ? -10.278 -2.924 2.253 1.00 86.62 266 LEU A O 1
ATOM 1929 N N . SER A 1 267 ? -8.867 -1.611 1.117 1.00 86.62 267 SER A N 1
ATOM 1930 C CA . SER A 1 267 ? -9.601 -0.364 1.374 1.00 86.62 267 SER A CA 1
ATOM 1931 C C . SER A 1 267 ? -11.035 -0.407 0.828 1.00 86.62 267 SER A C 1
ATOM 1933 O O . SER A 1 267 ? -11.977 0.012 1.506 1.00 86.62 267 SER A O 1
ATOM 1935 N N . GLN A 1 268 ? -11.232 -0.980 -0.361 1.00 86.94 268 GLN A N 1
ATOM 1936 C CA . GLN A 1 268 ? -12.559 -1.180 -0.947 1.00 86.94 268 GLN A CA 1
ATOM 1937 C C . GLN A 1 268 ? -13.397 -2.173 -0.134 1.00 86.94 268 GLN A C 1
ATOM 1939 O O . GLN A 1 268 ? -14.562 -1.899 0.156 1.00 86.94 268 GLN A O 1
ATOM 1944 N N . SER A 1 269 ? -12.809 -3.285 0.318 1.00 84.38 269 SER A N 1
ATOM 1945 C CA . SER A 1 269 ? -13.516 -4.273 1.146 1.00 84.38 269 SER A CA 1
ATOM 1946 C C . SER A 1 269 ? -14.018 -3.692 2.476 1.00 84.38 269 SER A C 1
ATOM 1948 O O . SER A 1 269 ? -15.075 -4.088 2.967 1.00 84.38 269 SER A O 1
ATOM 1950 N N . LEU A 1 270 ? -13.303 -2.709 3.034 1.00 80.19 270 LEU A N 1
ATOM 1951 C CA . LEU A 1 270 ? -13.674 -2.035 4.282 1.00 80.19 270 LEU A CA 1
ATOM 1952 C C . LEU A 1 270 ? -14.776 -0.993 4.105 1.00 80.19 270 LEU A C 1
ATOM 1954 O O . LEU A 1 270 ? -15.448 -0.662 5.074 1.00 80.19 270 LEU A O 1
ATOM 1958 N N . THR A 1 271 ? -14.947 -0.458 2.896 1.00 78.50 271 THR A N 1
ATOM 1959 C CA . THR A 1 271 ? -16.027 0.495 2.586 1.00 78.50 271 THR A CA 1
ATOM 1960 C C . THR A 1 271 ? -17.293 -0.191 2.075 1.00 78.50 271 THR A C 1
ATOM 1962 O O . THR A 1 271 ? -18.367 0.405 2.119 1.00 78.50 271 THR A O 1
ATOM 1965 N N . ALA A 1 272 ? -17.177 -1.428 1.584 1.00 72.94 272 ALA A N 1
ATOM 1966 C CA . ALA A 1 272 ? -18.295 -2.225 1.087 1.00 72.94 272 ALA A CA 1
ATOM 1967 C C . ALA A 1 272 ? -19.050 -3.011 2.181 1.00 72.94 272 ALA A C 1
ATOM 1969 O O . ALA A 1 272 ? -20.169 -3.457 1.920 1.00 72.94 272 ALA A O 1
ATOM 1970 N N . ASN A 1 273 ? -18.448 -3.192 3.363 1.00 53.25 273 ASN A N 1
ATOM 1971 C CA . ASN A 1 273 ? -19.051 -3.833 4.542 1.00 53.25 273 ASN A CA 1
ATOM 1972 C C . ASN A 1 273 ? -19.604 -2.798 5.526 1.00 53.25 273 ASN A C 1
ATOM 1974 O O . ASN A 1 273 ? -20.633 -3.111 6.167 1.00 53.25 273 ASN A O 1
#

Secondary structure (DSSP, 8-state):
-HHHHHHHHHHHHHHHHHHHHHHHHHSPPPPP--HHHHHHHHHHHHHHHHHHHHHHHHHTS-GGGTT-TTHHHHHHHHHHHHHHHHHHHHHHHHHHHHHHHHHHHHHHHHHHHHHHHHHHHHHHHHT---HHHHHHHHHTT-----HHHHHTTTT----HHHHHHHHHHHHHHHHHHHHHTT-SS-----THHHHHHHS-----S-----SHHHHHHHHHHHHHTT-HHHHHHHHTTS-HHHHHHTHHHHHHHHHHHHHHHHHHHHHHHHHH-

Sequence (273 aa):
MNLRTETGDMQARLDSQAQDIAALQEAAPPEPDLSGVEQQLAQLSETVQSFETRIAALEDRPAAASGDGSESADDLEEMRAALERQQSEIERLLANAQSIEDATAAAARAAAIQAGVSKMTAAISTGSAYEGVVSDLRDAGVSDLPEPLVEGAAEGVATLSSLQNRFPDAARDALAAARASGQSGEENGGVTAFLRRQLGARSVQPREGSDPDAILSRAEAALRDGRVSDALGEIDSLPDEAQSAMSDWIADARARAGAEAGVEDLSQSLTAN